Protein AF-A0A7S1BIR3-F1 (afdb_monomer_lite)

Foldseek 3Di:
DDDDDDDDDDPDPPPPPLLQQPPDQADQLVCQLPPVNLVNLVSLLVLLVVQVVCVVVVHDRSSLCNCVVVVVLVSLLNNLVSLVCCLVPVCVVCLVVCLVVVVLVSLLSSLLSNLSSLSSLLSNLVDLVSLLSCAPVLQVLLVVLLVLLLLVLPDLVPNPLLVCLQDPDDPVRVVVCVVPDGSSRSNVNSNSPSSNSSSVSSVSSVVSCVVNVVSYPPSSNCCCCPVRNVVVSCVSCVVPPSQWYDDPPDPDDIDGRPPPDPPPPD

Sequence (266 aa):
AERAGSPGTADAPPDAEVPEPPERLGFVARYVGSSEFLSQHADLEKLNICAHQCAMRNADEYVVEAILTYEKLPLLITDLLATELWRTHAFPHLLPSLASNRNVLRTYFTLYHECTLVSLLHTLFYHRRAVEALDQLSVELVDYCARRMASLAVPEDRNDAVRRQRRPLSGDARQEHLLGRTAAEELEEHRLETQYRSAVGSVAIARYLCEHFEALPLAAQARILETHDWLVMLVPLVEEPPWTRRAESSASGWQKLTVGLPSEIA

InterPro domains:
  IPR052298 Zinc finger MYND domain-containing protein 10 [PTHR13244] (30-256)

Structure (mmCIF, N/CA/C/O backbone):
data_AF-A0A7S1BIR3-F1
#
_entry.id   AF-A0A7S1BIR3-F1
#
loop_
_atom_site.group_PDB
_atom_site.id
_atom_site.type_symbol
_atom_site.label_atom_id
_atom_site.label_alt_id
_atom_site.label_comp_id
_atom_site.label_asym_id
_atom_site.label_entity_id
_atom_site.label_seq_id
_atom_site.pdbx_PDB_ins_code
_atom_site.Cartn_x
_atom_site.Cartn_y
_atom_site.Cartn_z
_atom_site.occupancy
_atom_site.B_iso_or_equiv
_atom_site.auth_seq_id
_atom_site.auth_comp_id
_atom_site.auth_asym_id
_atom_site.auth_atom_id
_atom_site.pdbx_PDB_model_num
ATOM 1 N N . ALA A 1 1 ? 31.658 40.001 42.845 1.00 37.84 1 ALA A N 1
ATOM 2 C CA . ALA A 1 1 ? 32.243 38.931 42.014 1.00 37.84 1 ALA A CA 1
ATOM 3 C C . ALA A 1 1 ? 31.930 37.638 42.752 1.00 37.84 1 ALA A C 1
ATOM 5 O O . ALA A 1 1 ? 32.270 37.577 43.918 1.00 37.84 1 ALA A O 1
ATOM 6 N N . GLU A 1 2 ? 31.140 36.687 42.275 1.00 34.09 2 GLU A N 1
ATOM 7 C CA . GLU A 1 2 ? 30.800 36.266 40.917 1.00 34.09 2 GLU A CA 1
ATOM 8 C C . GLU A 1 2 ? 29.311 35.912 40.797 1.00 34.09 2 GLU A C 1
ATOM 10 O O . GLU A 1 2 ? 28.580 35.824 41.779 1.00 34.09 2 GLU A O 1
ATOM 15 N N . ARG A 1 3 ? 28.875 35.825 39.543 1.00 31.81 3 ARG A N 1
ATOM 16 C CA . ARG A 1 3 ? 27.496 35.795 39.061 1.00 31.81 3 ARG A CA 1
ATOM 17 C C . ARG A 1 3 ? 26.805 34.465 39.368 1.00 31.81 3 ARG A C 1
ATOM 19 O O . ARG A 1 3 ? 27.317 33.410 39.017 1.00 31.81 3 ARG A O 1
ATOM 26 N N . ALA A 1 4 ? 25.589 34.547 39.906 1.00 34.31 4 ALA A N 1
ATOM 27 C CA . ALA A 1 4 ? 24.606 33.478 39.804 1.00 34.31 4 ALA A CA 1
ATOM 28 C C . ALA A 1 4 ? 24.157 33.367 38.335 1.00 34.31 4 ALA A C 1
ATOM 30 O O . ALA A 1 4 ? 23.599 34.313 37.775 1.00 34.31 4 ALA A O 1
ATOM 31 N N . GLY A 1 5 ? 24.467 32.238 37.696 1.00 32.81 5 GLY A N 1
ATOM 32 C CA . GLY A 1 5 ? 23.963 31.893 36.371 1.00 32.81 5 GLY A CA 1
ATOM 33 C C . GLY A 1 5 ? 22.471 31.591 36.457 1.00 32.81 5 GLY A C 1
ATOM 34 O O . GLY A 1 5 ? 22.058 30.690 37.181 1.00 32.81 5 GLY A O 1
ATOM 35 N N . SER A 1 6 ? 21.677 32.386 35.746 1.00 33.50 6 SER A N 1
ATOM 36 C CA . SER A 1 6 ? 20.255 32.141 35.508 1.00 33.50 6 SER A CA 1
ATOM 37 C C . SER A 1 6 ? 20.081 30.792 34.790 1.00 33.50 6 SER A C 1
ATOM 39 O O . SER A 1 6 ? 20.889 30.500 33.902 1.00 33.50 6 SER A O 1
ATOM 41 N N .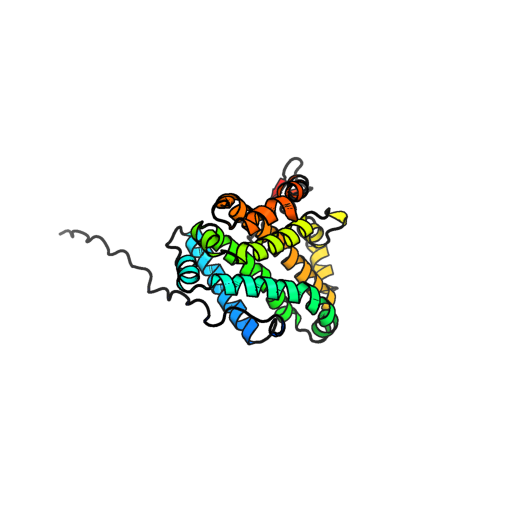 PRO A 1 7 ? 19.077 29.963 35.126 1.00 36.38 7 PRO A N 1
ATOM 42 C CA . PRO A 1 7 ? 18.769 28.792 34.322 1.00 36.38 7 PRO A CA 1
ATOM 43 C C . PRO A 1 7 ? 18.258 29.291 32.971 1.00 36.38 7 PRO A C 1
ATOM 45 O O . PRO A 1 7 ? 17.234 29.968 32.893 1.00 36.38 7 PRO A O 1
ATOM 48 N N . GLY A 1 8 ? 19.037 29.015 31.926 1.00 32.12 8 GLY A N 1
ATOM 49 C CA . GLY A 1 8 ? 18.686 29.338 30.555 1.00 32.12 8 GLY A CA 1
ATOM 50 C C . GLY A 1 8 ? 17.311 28.774 30.236 1.00 32.12 8 GLY A C 1
ATOM 51 O O . GLY A 1 8 ? 17.068 27.577 30.373 1.00 32.12 8 GLY A O 1
ATOM 52 N N . THR A 1 9 ? 16.420 29.672 29.834 1.00 32.66 9 THR A N 1
ATOM 53 C CA . THR A 1 9 ? 15.248 29.372 29.025 1.00 32.66 9 THR A CA 1
ATOM 54 C C . THR A 1 9 ? 15.679 28.412 27.925 1.00 32.66 9 THR A C 1
ATOM 56 O O . THR A 1 9 ? 16.489 28.779 27.074 1.00 32.66 9 THR A O 1
ATOM 59 N N . ALA A 1 10 ? 15.202 27.169 27.996 1.00 34.97 10 ALA A N 1
ATOM 60 C CA . ALA A 1 10 ? 15.303 26.243 26.887 1.00 34.97 10 ALA A CA 1
ATOM 61 C C . ALA A 1 10 ? 14.642 26.927 25.688 1.00 34.97 10 ALA A C 1
ATOM 63 O O . ALA A 1 10 ? 13.456 27.251 25.746 1.00 34.97 10 ALA A O 1
ATOM 64 N N . ASP A 1 11 ? 15.448 27.219 24.670 1.00 34.88 11 ASP A N 1
ATOM 65 C CA . ASP A 1 11 ? 14.993 27.669 23.362 1.00 34.88 11 ASP A CA 1
ATOM 66 C C . ASP A 1 11 ? 13.923 26.681 22.896 1.00 34.88 11 ASP A C 1
ATOM 68 O O . ASP A 1 11 ? 14.211 25.518 22.597 1.00 34.88 11 ASP A O 1
ATOM 72 N N . ALA A 1 12 ? 12.669 27.131 22.901 1.00 33.22 12 ALA A N 1
ATOM 73 C CA . ALA A 1 12 ? 11.624 26.457 22.162 1.00 33.22 12 ALA A CA 1
ATOM 74 C C . ALA A 1 12 ? 12.069 26.460 20.692 1.00 33.22 12 ALA A C 1
ATOM 76 O O . ALA A 1 12 ? 12.483 27.515 20.197 1.00 33.22 12 ALA A O 1
ATOM 77 N N . PRO A 1 13 ? 12.047 25.315 19.989 1.00 38.50 13 PRO A N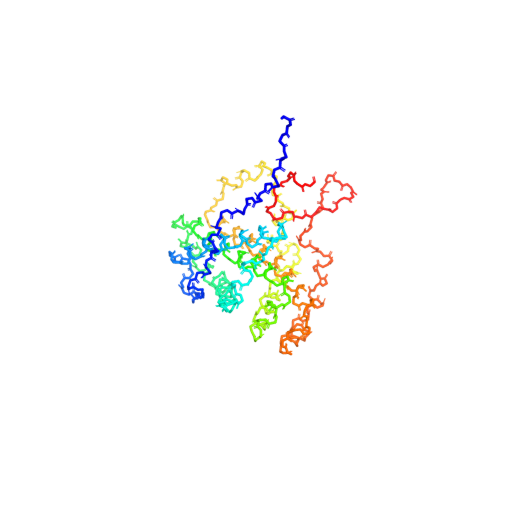 1
ATOM 78 C CA . PRO A 1 13 ? 12.313 25.330 18.562 1.00 38.50 13 PRO A CA 1
ATOM 79 C C . PRO A 1 13 ? 11.329 26.310 17.902 1.00 38.50 13 PRO A C 1
ATOM 81 O O . PRO A 1 13 ? 10.162 26.345 18.302 1.00 38.50 13 PRO A O 1
ATOM 84 N N . PRO A 1 14 ? 11.801 27.137 16.952 1.00 41.50 14 PRO A N 1
ATOM 85 C CA . PRO A 1 14 ? 10.969 28.142 16.304 1.00 41.50 14 PRO A CA 1
ATOM 86 C C . PRO A 1 14 ? 9.763 27.444 15.697 1.00 41.50 14 PRO A C 1
ATOM 88 O O . PRO A 1 14 ? 9.953 26.382 15.104 1.00 41.50 14 PRO A O 1
ATOM 91 N N . ASP A 1 15 ? 8.582 28.041 15.888 1.00 40.19 15 ASP A N 1
ATOM 92 C CA . ASP A 1 15 ? 7.286 27.669 15.319 1.00 40.19 15 ASP A CA 1
ATOM 93 C C . ASP A 1 15 ? 7.453 26.835 14.045 1.00 40.19 15 ASP A C 1
ATOM 95 O O . ASP A 1 15 ? 7.574 27.355 12.934 1.00 40.19 15 ASP A O 1
ATOM 99 N N . ALA A 1 16 ? 7.537 25.515 14.217 1.00 40.56 16 ALA A N 1
ATOM 100 C CA . ALA A 1 16 ? 7.489 24.604 13.100 1.00 40.56 16 ALA A CA 1
ATOM 101 C C . ALA A 1 16 ? 6.028 24.644 12.686 1.00 40.56 16 ALA A C 1
ATOM 103 O O . ALA A 1 16 ? 5.200 24.006 13.333 1.00 40.56 16 ALA A O 1
ATOM 104 N N . GLU A 1 17 ? 5.719 25.483 11.693 1.00 41.06 17 GLU A N 1
ATOM 105 C CA . GLU A 1 17 ? 4.452 25.476 10.969 1.00 41.06 17 GLU A CA 1
ATOM 106 C C . GLU A 1 17 ? 4.032 24.017 10.817 1.00 41.06 17 GLU A C 1
ATOM 108 O O . GLU A 1 17 ? 4.673 23.248 10.095 1.00 41.06 17 GLU A O 1
ATOM 113 N N . VAL A 1 18 ? 3.022 23.612 11.592 1.00 49.94 18 VAL A N 1
ATOM 114 C CA . VAL A 1 18 ? 2.444 22.279 11.488 1.00 49.94 18 VAL A CA 1
ATOM 115 C C . VAL A 1 18 ? 1.953 22.205 10.050 1.00 49.94 18 VAL A C 1
ATOM 117 O O . VAL A 1 18 ? 1.092 23.011 9.694 1.00 49.94 18 VAL A O 1
ATOM 120 N N . PRO A 1 19 ? 2.515 21.332 9.194 1.00 48.88 19 PRO A N 1
ATOM 121 C CA . PRO A 1 19 ? 2.075 21.267 7.816 1.00 48.88 19 PRO A CA 1
ATOM 122 C C . PRO A 1 19 ? 0.608 20.856 7.843 1.00 48.88 19 PRO A C 1
ATOM 124 O O . PRO A 1 19 ? 0.279 19.728 8.217 1.00 48.88 19 PRO A O 1
ATOM 127 N N . GLU A 1 20 ? -0.278 21.797 7.515 1.00 49.34 20 GLU A N 1
ATOM 128 C CA . GLU A 1 20 ? -1.696 21.501 7.409 1.00 49.34 20 GLU A CA 1
ATOM 129 C C . GLU A 1 20 ? -1.859 20.384 6.374 1.00 49.34 20 GLU A C 1
ATOM 131 O O . GLU A 1 20 ? -1.270 20.454 5.286 1.00 49.34 20 GLU A O 1
ATOM 136 N N . PRO A 1 21 ? -2.607 19.314 6.696 1.00 51.31 21 PRO A N 1
ATOM 137 C CA . PRO A 1 21 ? -2.828 18.256 5.732 1.00 51.31 21 PRO A CA 1
ATOM 138 C C . PRO A 1 21 ? -3.520 18.866 4.506 1.00 51.31 21 PRO A C 1
ATOM 140 O O . PRO A 1 21 ? -4.470 19.638 4.673 1.00 51.31 21 PRO A O 1
ATOM 143 N N . PRO A 1 22 ? -3.070 18.541 3.281 1.00 56.88 22 PRO A N 1
ATOM 144 C CA . PRO A 1 22 ? -3.531 19.223 2.080 1.00 56.88 22 PRO A CA 1
ATOM 145 C C . PRO A 1 22 ? -5.063 19.220 1.995 1.00 56.88 22 PRO A C 1
ATOM 147 O O . PRO A 1 22 ? -5.711 18.190 2.201 1.00 56.88 22 PRO A O 1
ATOM 150 N N . GLU A 1 23 ? -5.654 20.381 1.682 1.00 48.19 23 GLU A N 1
ATOM 151 C CA . GLU A 1 23 ? -7.114 20.587 1.696 1.00 48.19 23 GLU A CA 1
ATOM 152 C C . GLU A 1 23 ? -7.872 19.572 0.823 1.00 48.19 23 GLU A C 1
ATOM 154 O O . GLU A 1 23 ? -9.013 19.215 1.123 1.00 48.19 23 GLU A O 1
ATOM 159 N N . ARG A 1 24 ? -7.221 19.064 -0.231 1.00 52.34 24 ARG A N 1
ATOM 160 C CA . ARG A 1 24 ? -7.756 18.076 -1.173 1.00 52.34 24 ARG A CA 1
ATOM 161 C C . ARG A 1 24 ? -6.979 16.771 -1.080 1.00 52.34 24 ARG A C 1
ATOM 163 O O . ARG A 1 24 ? -6.042 16.543 -1.837 1.00 52.34 24 ARG A O 1
ATOM 170 N N . LEU A 1 25 ? -7.389 15.910 -0.163 1.00 49.81 25 LEU A N 1
ATOM 171 C CA . LEU A 1 25 ? -7.019 14.500 -0.199 1.00 49.81 25 LEU A CA 1
ATOM 172 C C . LEU A 1 25 ? -8.161 13.737 -0.885 1.00 49.81 25 LEU A C 1
ATOM 174 O O . LEU A 1 25 ? -9.327 14.070 -0.683 1.00 49.81 25 LEU A O 1
ATOM 178 N N . GLY A 1 26 ? -7.834 12.744 -1.710 1.00 49.75 26 GLY A N 1
ATOM 179 C CA . GLY A 1 26 ? -8.812 11.907 -2.409 1.00 49.75 26 GLY A CA 1
ATOM 180 C C . GLY A 1 26 ? -8.900 12.211 -3.903 1.00 49.75 26 GLY A C 1
ATOM 181 O O . GLY A 1 26 ? -9.686 13.051 -4.349 1.00 49.75 26 GLY A O 1
ATOM 182 N N . PHE A 1 27 ? -8.120 11.481 -4.696 1.00 56.09 27 PHE A N 1
ATOM 183 C CA . PHE A 1 27 ? -8.257 11.490 -6.144 1.00 56.09 27 PHE A CA 1
ATOM 184 C C . PHE A 1 27 ? -9.158 10.355 -6.632 1.00 56.09 27 PHE A C 1
ATOM 186 O O . PHE A 1 27 ? -9.040 9.198 -6.240 1.00 56.09 27 PHE A O 1
ATOM 193 N N . VAL A 1 28 ? -10.031 10.678 -7.587 1.00 61.09 28 VAL A N 1
ATOM 194 C CA . VAL A 1 28 ? -10.600 9.659 -8.474 1.00 61.09 28 VAL A CA 1
ATOM 195 C C . VAL A 1 28 ? -9.452 9.117 -9.324 1.00 61.09 28 VAL A C 1
ATOM 197 O O . VAL A 1 28 ? -8.677 9.912 -9.855 1.00 61.09 28 VAL A O 1
ATOM 200 N N . ALA A 1 29 ? -9.385 7.798 -9.537 1.00 62.91 29 ALA A N 1
ATOM 201 C CA . ALA A 1 29 ? -8.326 7.126 -10.311 1.00 62.91 29 ALA A CA 1
ATOM 202 C C . ALA A 1 29 ? -8.004 7.782 -11.677 1.00 62.91 29 ALA A C 1
ATOM 204 O O . ALA A 1 29 ? -6.904 7.641 -12.204 1.00 62.91 29 ALA A O 1
ATOM 205 N N . ARG A 1 30 ? -8.951 8.541 -12.246 1.00 66.00 30 ARG A N 1
ATOM 206 C CA . ARG A 1 30 ? -8.796 9.329 -13.477 1.00 66.00 30 ARG A CA 1
ATOM 207 C C . ARG A 1 30 ? -7.733 10.437 -13.403 1.00 66.00 30 ARG A C 1
ATOM 209 O O . ARG A 1 30 ? -7.193 10.801 -14.442 1.00 66.00 30 ARG A O 1
ATOM 216 N N . TYR A 1 31 ? -7.473 11.001 -12.229 1.00 77.06 31 TYR A N 1
ATOM 217 C CA . TYR A 1 31 ? -6.550 12.131 -12.058 1.00 77.06 31 TYR A CA 1
ATOM 218 C C . TYR A 1 31 ? -5.131 11.704 -11.661 1.00 77.06 31 TYR A C 1
ATOM 220 O O . TYR A 1 31 ? -4.236 12.545 -11.583 1.00 77.06 31 TYR A O 1
ATOM 228 N N . VAL A 1 32 ? -4.901 10.406 -11.451 1.00 83.56 32 VAL A N 1
ATOM 229 C CA . VAL A 1 32 ? -3.585 9.867 -11.096 1.00 83.56 32 VAL A CA 1
ATOM 230 C C . VAL A 1 32 ? -2.565 10.211 -12.192 1.00 83.56 32 VAL A C 1
ATOM 232 O O . VAL A 1 32 ? -2.783 9.947 -13.377 1.00 83.56 32 VAL A O 1
ATOM 235 N N . GLY A 1 33 ? -1.455 10.839 -11.792 1.00 82.06 33 GLY A N 1
ATOM 236 C CA . GLY A 1 33 ? -0.382 11.308 -12.682 1.00 82.06 33 GLY A CA 1
ATOM 237 C C . GLY A 1 33 ? -0.512 12.757 -13.194 1.00 82.06 33 GLY A C 1
ATOM 238 O O . GLY A 1 33 ? 0.404 13.252 -13.874 1.00 82.06 33 GLY A O 1
ATOM 239 N N . SER A 1 34 ? -1.596 13.471 -12.861 1.00 87.69 34 SER A N 1
ATOM 240 C CA . SER A 1 34 ? -1.763 14.897 -13.190 1.00 87.69 34 SER A CA 1
ATOM 241 C C . SER A 1 34 ? -0.765 15.800 -12.443 1.00 87.69 34 SER A C 1
ATOM 243 O O . SER A 1 34 ? 0.005 15.344 -11.596 1.00 87.69 34 SER A O 1
ATOM 245 N N . SER A 1 35 ? -0.682 17.085 -12.805 1.00 87.81 35 SER A N 1
ATOM 246 C CA . SER A 1 35 ? 0.158 18.067 -12.091 1.00 87.81 35 SER A CA 1
ATOM 247 C C . SER A 1 35 ? -0.258 18.210 -10.635 1.00 87.81 35 SER A C 1
ATOM 249 O O . SER A 1 35 ? 0.592 18.264 -9.752 1.00 87.81 35 SER A O 1
ATOM 251 N N . GLU A 1 36 ? -1.563 18.217 -10.401 1.00 87.31 36 GLU A N 1
ATOM 252 C CA . GLU A 1 36 ? -2.173 18.348 -9.084 1.00 87.31 36 GLU A CA 1
ATOM 253 C C . GLU A 1 36 ? -1.860 17.116 -8.232 1.00 87.31 36 GLU A C 1
ATOM 255 O O . GLU A 1 36 ? -1.442 17.263 -7.087 1.00 87.31 36 GLU A O 1
ATOM 260 N N . PHE A 1 37 ? -1.961 15.916 -8.818 1.00 89.69 37 PHE A N 1
ATOM 261 C CA . PHE A 1 37 ? -1.588 14.666 -8.157 1.00 89.69 37 PHE A CA 1
ATOM 262 C C . PHE A 1 37 ? -0.125 14.668 -7.695 1.00 89.69 37 PHE A C 1
ATOM 264 O O . PHE A 1 37 ? 0.180 14.282 -6.572 1.00 89.69 37 PHE A O 1
ATOM 271 N N . LEU A 1 38 ? 0.802 15.146 -8.530 1.00 90.75 38 LEU A N 1
ATOM 272 C CA . LEU A 1 38 ? 2.215 15.204 -8.140 1.00 90.75 38 LEU A CA 1
ATOM 273 C C . LEU A 1 38 ? 2.512 16.272 -7.091 1.00 90.75 38 LEU A C 1
ATOM 275 O O . LEU A 1 38 ? 3.403 16.068 -6.271 1.00 90.75 38 LEU A O 1
ATOM 279 N N . SER A 1 39 ? 1.781 17.388 -7.106 1.00 90.81 39 SER A N 1
ATOM 280 C CA . SER A 1 39 ? 1.875 18.379 -6.032 1.00 90.81 39 SER A CA 1
ATOM 281 C C . SER A 1 39 ? 1.453 17.754 -4.705 1.00 90.81 39 SER A C 1
ATOM 283 O O . SER A 1 39 ? 2.200 17.815 -3.735 1.00 90.81 39 SER A O 1
ATOM 285 N N . GLN A 1 40 ? 0.311 17.065 -4.691 1.00 89.12 40 GLN A N 1
ATOM 286 C CA . GLN A 1 40 ? -0.177 16.376 -3.501 1.00 89.12 40 GLN A CA 1
ATOM 287 C C . GLN A 1 40 ? 0.780 15.258 -3.057 1.00 89.12 40 GLN A C 1
ATOM 289 O O . GLN A 1 40 ? 1.034 15.122 -1.865 1.00 89.12 40 GLN A O 1
ATOM 294 N N . HIS A 1 41 ? 1.364 14.494 -3.988 1.00 92.50 41 HIS A N 1
ATOM 295 C CA . HIS A 1 41 ? 2.405 13.516 -3.665 1.00 92.50 41 HIS A CA 1
ATOM 296 C C . HIS A 1 41 ? 3.594 14.167 -2.948 1.00 92.50 41 HIS A C 1
ATOM 298 O O . HIS A 1 41 ? 4.053 13.640 -1.939 1.00 92.50 41 HIS A O 1
ATOM 304 N N . ALA A 1 42 ? 4.070 15.318 -3.433 1.00 92.75 42 ALA A N 1
ATOM 305 C CA . ALA A 1 42 ? 5.172 16.034 -2.800 1.00 92.75 42 ALA A CA 1
ATOM 306 C C . ALA A 1 42 ? 4.814 16.513 -1.384 1.00 92.75 42 ALA A C 1
ATOM 308 O O . ALA A 1 42 ? 5.656 16.455 -0.488 1.00 92.75 42 ALA A O 1
ATOM 309 N N . ASP A 1 43 ? 3.579 16.961 -1.163 1.00 91.81 43 ASP A N 1
ATOM 310 C CA . ASP A 1 43 ? 3.122 17.393 0.160 1.00 91.81 43 ASP A CA 1
ATOM 311 C C . ASP A 1 43 ? 2.925 16.207 1.116 1.00 91.81 43 ASP A C 1
ATOM 313 O O . ASP A 1 43 ? 3.334 16.277 2.276 1.00 91.81 43 ASP A O 1
ATOM 317 N N . LEU A 1 44 ? 2.412 15.077 0.621 1.00 92.50 44 LEU A N 1
ATOM 318 C CA . LEU A 1 44 ? 2.320 13.829 1.383 1.00 92.50 44 LEU A CA 1
ATOM 319 C C . LEU A 1 44 ? 3.691 13.252 1.738 1.00 92.50 44 LEU A C 1
ATOM 321 O O . LEU A 1 44 ? 3.858 12.729 2.836 1.00 92.50 44 LEU A O 1
ATOM 325 N N . GLU A 1 45 ? 4.685 13.370 0.858 1.00 93.19 45 GLU A N 1
ATOM 326 C CA . GLU A 1 45 ? 6.050 12.924 1.150 1.00 93.19 45 GLU A CA 1
ATOM 327 C C . GLU A 1 45 ? 6.671 13.754 2.281 1.00 93.19 45 GLU A C 1
ATOM 329 O O . GLU A 1 45 ? 7.251 13.193 3.212 1.00 93.19 45 GLU A O 1
ATOM 334 N N . LYS A 1 46 ? 6.491 15.084 2.264 1.00 93.00 46 LYS A N 1
ATOM 335 C CA . LYS A 1 46 ? 6.916 15.953 3.377 1.00 93.00 46 LYS A CA 1
ATOM 336 C C . LYS A 1 46 ? 6.223 15.551 4.677 1.00 93.00 46 LYS A C 1
ATOM 338 O O . LYS A 1 46 ? 6.892 15.407 5.697 1.00 93.00 46 LYS A O 1
ATOM 343 N N . LEU A 1 47 ? 4.908 15.325 4.628 1.00 93.12 47 LEU A N 1
ATOM 344 C CA . LEU A 1 47 ? 4.124 14.911 5.790 1.00 93.12 47 LEU A CA 1
ATOM 345 C C . LEU A 1 47 ? 4.607 13.565 6.350 1.00 93.12 47 LEU A C 1
ATOM 347 O O . LEU A 1 47 ? 4.761 13.424 7.562 1.00 93.12 47 LEU A O 1
ATOM 351 N N . ASN A 1 48 ? 4.914 12.605 5.474 1.00 93.25 48 ASN A N 1
ATOM 352 C CA . ASN A 1 48 ? 5.471 11.306 5.844 1.00 93.25 48 ASN A CA 1
ATOM 353 C C . ASN A 1 48 ? 6.842 11.451 6.524 1.00 93.25 48 ASN A C 1
ATOM 355 O O . ASN A 1 48 ? 7.069 10.877 7.588 1.00 93.25 48 ASN A O 1
ATOM 359 N N . ILE A 1 49 ? 7.740 12.272 5.969 1.00 91.69 49 ILE A N 1
ATOM 360 C CA . ILE A 1 49 ? 9.047 12.559 6.581 1.00 91.69 49 ILE A CA 1
ATOM 361 C C . ILE A 1 49 ? 8.871 13.178 7.973 1.00 91.69 49 ILE A C 1
ATOM 363 O O . ILE A 1 49 ? 9.526 12.738 8.919 1.00 91.69 49 ILE A O 1
ATOM 367 N N . CYS A 1 50 ? 7.978 14.160 8.121 1.00 91.06 50 CYS A N 1
ATOM 368 C CA . CYS A 1 50 ? 7.674 14.769 9.416 1.00 91.06 50 CYS A CA 1
ATOM 369 C C . CYS A 1 50 ? 7.144 13.736 10.421 1.00 91.06 50 CYS A C 1
ATOM 371 O O . CYS A 1 50 ? 7.620 13.706 11.555 1.00 91.06 50 CYS A O 1
ATOM 373 N N . ALA A 1 51 ? 6.233 12.850 10.005 1.00 90.25 51 ALA A N 1
ATOM 374 C CA . ALA A 1 51 ? 5.684 11.800 10.864 1.00 90.25 51 ALA A CA 1
ATOM 375 C C . ALA A 1 51 ? 6.782 10.867 11.403 1.00 90.25 51 ALA A C 1
ATOM 377 O O . ALA A 1 51 ? 6.851 10.618 12.607 1.00 90.25 51 ALA A O 1
ATOM 378 N N . HIS A 1 52 ? 7.694 10.412 10.535 1.00 89.75 52 HIS A N 1
ATOM 379 C CA . HIS A 1 52 ? 8.833 9.584 10.952 1.00 89.75 52 HIS A CA 1
ATOM 380 C C . HIS A 1 52 ? 9.784 10.331 11.882 1.00 89.75 52 HIS A C 1
ATOM 382 O O . HIS A 1 52 ? 10.257 9.762 12.862 1.00 89.75 52 HIS A O 1
ATOM 388 N N . GLN A 1 53 ? 10.054 11.611 11.620 1.00 89.44 53 GLN A N 1
ATOM 389 C CA . GLN A 1 53 ? 10.914 12.418 12.488 1.00 89.44 53 GLN A CA 1
ATOM 390 C C . GLN A 1 53 ? 10.309 12.626 13.881 1.00 89.44 53 GLN A C 1
ATOM 392 O O . GLN A 1 53 ? 11.050 12.539 14.863 1.00 89.44 53 GLN A O 1
ATOM 397 N N . CYS A 1 54 ? 8.997 12.866 13.982 1.00 87.62 54 CYS A N 1
ATOM 398 C CA . CYS A 1 54 ? 8.286 12.933 15.262 1.00 87.62 54 CYS A CA 1
ATOM 399 C C . CYS A 1 54 ? 8.430 11.615 16.035 1.00 87.62 54 CYS A C 1
ATOM 401 O O . CYS A 1 54 ? 8.873 11.633 17.185 1.00 87.62 54 CYS A O 1
ATOM 403 N N . ALA A 1 55 ? 8.174 10.483 15.370 1.00 85.94 55 ALA A N 1
ATOM 404 C CA . ALA A 1 55 ? 8.296 9.155 15.969 1.00 85.94 55 ALA A CA 1
ATOM 405 C C . ALA A 1 55 ? 9.734 8.849 16.431 1.00 85.94 55 ALA A C 1
ATOM 407 O O . ALA A 1 55 ? 9.951 8.401 17.553 1.00 85.94 55 ALA A O 1
ATOM 408 N N . MET A 1 56 ? 10.748 9.150 15.610 1.00 85.62 56 MET A N 1
ATOM 409 C CA . MET A 1 56 ? 12.159 8.922 15.960 1.00 85.62 56 MET A CA 1
ATOM 410 C C . MET A 1 56 ? 12.632 9.766 17.147 1.00 85.62 56 MET A C 1
ATOM 412 O O . MET A 1 56 ? 13.520 9.345 17.887 1.00 85.62 56 MET A O 1
ATOM 416 N N . ARG A 1 57 ? 12.080 10.972 17.311 1.00 86.06 57 ARG A N 1
ATOM 417 C CA . ARG A 1 57 ? 12.447 11.894 18.394 1.00 86.06 57 ARG A CA 1
ATOM 418 C C . ARG A 1 57 ? 11.632 11.674 19.669 1.00 86.06 57 ARG A C 1
ATOM 420 O O . ARG A 1 57 ? 11.914 12.359 20.647 1.00 86.06 57 ARG A O 1
ATOM 427 N N . ASN A 1 58 ? 10.663 10.748 19.670 1.00 78.12 58 ASN A N 1
ATOM 428 C CA . ASN A 1 58 ? 9.642 10.625 20.720 1.00 78.12 58 ASN A CA 1
ATOM 429 C C . ASN A 1 58 ? 9.033 11.996 21.083 1.00 78.12 58 ASN A C 1
ATOM 431 O O . ASN A 1 58 ? 8.847 12.312 22.257 1.00 78.12 58 ASN A O 1
ATOM 435 N N . ALA A 1 59 ? 8.826 12.841 20.070 1.00 79.62 59 ALA A N 1
ATOM 436 C CA . ALA A 1 59 ? 8.188 14.144 20.217 1.00 79.62 59 ALA A CA 1
ATOM 437 C C . ALA A 1 59 ? 6.666 13.994 20.093 1.00 79.62 59 ALA A C 1
ATOM 439 O O . ALA A 1 59 ? 6.182 12.921 19.734 1.00 79.62 59 ALA A O 1
ATOM 440 N N . ASP A 1 60 ? 5.916 15.069 20.341 1.00 79.38 60 ASP A N 1
ATOM 441 C CA . ASP A 1 60 ? 4.469 15.037 20.135 1.00 79.38 60 ASP A CA 1
ATOM 442 C C . ASP A 1 60 ? 4.130 14.694 18.673 1.00 79.38 60 ASP A C 1
ATOM 444 O O . ASP A 1 60 ? 4.748 15.164 17.707 1.00 79.38 60 ASP A O 1
ATOM 448 N N . GLU A 1 61 ? 3.109 13.862 18.508 1.00 85.06 61 GLU A N 1
ATOM 449 C CA . GLU A 1 61 ? 2.707 13.277 17.231 1.00 85.06 61 GLU A CA 1
ATOM 450 C C . GLU A 1 61 ? 1.757 14.205 16.467 1.00 85.06 61 GLU A C 1
ATOM 452 O O . GLU A 1 61 ? 0.641 13.837 16.100 1.00 85.06 61 GLU A O 1
ATOM 457 N N . TYR A 1 62 ? 2.211 15.431 16.193 1.00 87.50 62 TYR A N 1
ATOM 458 C CA . TYR A 1 62 ? 1.395 16.473 15.557 1.00 87.50 62 TYR A CA 1
ATOM 459 C C . TYR A 1 62 ? 0.763 16.021 14.233 1.00 87.50 62 TYR A C 1
ATOM 461 O O . TYR A 1 62 ? -0.363 16.402 13.927 1.00 87.50 62 TYR A O 1
ATOM 469 N N . VAL A 1 63 ? 1.462 15.185 13.456 1.00 88.56 63 VAL A N 1
ATOM 470 C CA . VAL A 1 63 ? 0.945 14.661 12.181 1.00 88.56 63 VAL A CA 1
ATOM 471 C C . VAL A 1 63 ? -0.232 13.709 12.397 1.00 88.56 63 VAL A C 1
ATOM 473 O O . VAL A 1 63 ? -1.223 13.787 11.674 1.00 88.56 63 VAL A O 1
ATOM 476 N N . VAL A 1 64 ? -0.138 12.826 13.395 1.00 87.62 64 VAL A N 1
ATOM 477 C CA . VAL A 1 64 ? -1.205 11.874 13.729 1.00 87.62 64 VAL A CA 1
ATOM 478 C C . VAL A 1 64 ? -2.427 12.643 14.216 1.00 87.62 64 VAL A C 1
ATOM 480 O O . VAL A 1 64 ? -3.520 12.474 13.677 1.00 87.62 64 VAL A O 1
ATOM 483 N N . GLU A 1 65 ? -2.225 13.554 15.166 1.00 89.75 65 GLU A N 1
ATOM 484 C CA . GLU A 1 65 ? -3.294 14.379 15.727 1.00 89.75 65 GLU A CA 1
ATOM 485 C C . GLU A 1 65 ? -3.959 15.257 14.660 1.00 89.75 65 GLU A C 1
ATOM 487 O O . GLU A 1 65 ? -5.185 15.337 14.623 1.00 89.75 65 GLU A O 1
ATOM 492 N N . ALA A 1 66 ? -3.198 15.848 13.733 1.00 90.88 66 ALA A N 1
ATOM 493 C CA . ALA A 1 66 ? -3.763 16.623 12.630 1.00 90.88 66 ALA A CA 1
ATOM 494 C C . ALA A 1 66 ? -4.621 15.752 11.698 1.00 90.88 66 ALA A C 1
ATOM 496 O O . ALA A 1 66 ? -5.739 16.132 11.350 1.00 90.88 66 ALA A O 1
ATOM 497 N N . ILE A 1 67 ? -4.142 14.567 11.309 1.00 92.25 67 ILE A N 1
ATOM 498 C CA . ILE A 1 67 ? -4.889 13.672 10.410 1.00 92.25 67 ILE A CA 1
ATOM 499 C C . ILE A 1 67 ? -6.203 13.211 11.047 1.00 92.25 67 ILE A C 1
ATOM 501 O O . ILE A 1 67 ? -7.218 13.144 10.347 1.00 92.25 67 ILE A O 1
ATOM 505 N N . LEU A 1 68 ? -6.197 12.923 12.351 1.00 91.56 68 LEU A N 1
ATOM 506 C CA . LEU A 1 68 ? -7.397 12.532 13.090 1.00 91.56 68 LEU A CA 1
ATOM 507 C C . LEU A 1 68 ? -8.343 13.720 13.309 1.00 91.56 68 LEU A C 1
ATOM 509 O O . LEU A 1 68 ? -9.529 13.603 13.018 1.00 91.56 68 LEU A O 1
ATOM 513 N N . THR A 1 69 ? -7.823 14.871 13.742 1.00 92.06 69 THR A N 1
ATOM 514 C CA . THR A 1 69 ? -8.613 16.089 14.010 1.00 92.06 69 THR A CA 1
ATOM 515 C C . THR A 1 69 ? -9.332 16.591 12.761 1.00 92.06 69 THR A C 1
ATOM 517 O O . THR A 1 69 ? -10.479 17.021 12.837 1.00 92.06 69 THR A O 1
ATOM 520 N N . TYR A 1 70 ? -8.672 16.526 11.603 1.00 92.06 70 TYR A N 1
ATOM 521 C CA . TYR A 1 70 ? -9.233 16.978 10.330 1.00 92.06 70 TYR A CA 1
ATOM 522 C C . TYR A 1 70 ? -9.906 15.859 9.519 1.00 92.06 70 TYR A C 1
ATOM 524 O O . TYR A 1 70 ? -10.193 16.069 8.337 1.00 92.06 70 TYR A O 1
ATOM 532 N N . GLU A 1 71 ? -10.121 14.680 10.117 1.00 91.00 71 GLU A N 1
ATOM 533 C CA . GLU A 1 71 ? -10.800 13.523 9.511 1.00 91.00 71 GLU A CA 1
ATOM 534 C C . GLU A 1 71 ? -10.252 13.159 8.116 1.00 91.00 71 GLU A C 1
ATOM 536 O O . GLU A 1 71 ? -10.986 12.878 7.167 1.00 91.00 71 GLU A O 1
ATOM 541 N N . LYS A 1 72 ? -8.924 13.185 7.961 1.00 92.06 72 LYS A N 1
ATOM 542 C CA . LYS A 1 72 ? -8.258 12.976 6.662 1.00 92.06 72 LYS A CA 1
ATOM 543 C C . LYS A 1 72 ? -7.971 11.511 6.344 1.00 92.06 72 LYS A C 1
ATOM 545 O O . LYS A 1 72 ? -7.621 11.193 5.207 1.00 92.06 72 LYS A O 1
ATOM 550 N N . LEU A 1 73 ? -8.156 10.612 7.310 1.00 92.75 73 LEU A N 1
ATOM 551 C CA . LEU A 1 73 ? -7.903 9.181 7.146 1.00 92.75 73 LEU A CA 1
ATOM 552 C C . LEU A 1 73 ? -8.709 8.546 5.989 1.00 92.75 73 LEU A C 1
ATOM 554 O O . LEU A 1 73 ? -8.086 7.874 5.165 1.00 92.75 73 LEU A O 1
ATOM 558 N N . PRO A 1 74 ? -10.025 8.807 5.817 1.00 92.38 74 PRO A N 1
ATOM 559 C CA . PRO A 1 74 ? -10.786 8.302 4.671 1.00 92.38 74 PRO A CA 1
ATOM 560 C C . PRO A 1 74 ? -10.201 8.661 3.312 1.00 92.38 74 PRO A C 1
ATOM 562 O O . PRO A 1 74 ? -10.226 7.869 2.365 1.00 92.38 74 PRO A O 1
ATOM 565 N N . LEU A 1 75 ? -9.650 9.865 3.225 1.00 91.50 75 LEU A N 1
ATOM 566 C CA . LEU A 1 75 ? -9.099 10.385 1.992 1.00 91.50 75 LEU A CA 1
ATOM 567 C C . LEU A 1 75 ? -7.772 9.695 1.657 1.00 91.50 75 LEU A C 1
ATOM 569 O O . LEU A 1 75 ? -7.565 9.350 0.500 1.00 91.50 75 LEU A O 1
ATOM 573 N N . LEU A 1 76 ? -6.931 9.405 2.659 1.00 93.88 76 LEU A N 1
ATOM 574 C CA . LEU A 1 76 ? -5.699 8.621 2.489 1.00 93.88 76 LEU A CA 1
ATOM 575 C C . LEU A 1 76 ? -5.983 7.186 2.024 1.00 93.88 76 LEU A C 1
ATOM 577 O O . LEU A 1 76 ? -5.298 6.685 1.134 1.00 93.88 76 LEU A O 1
ATOM 581 N N . ILE A 1 77 ? -7.001 6.531 2.596 1.00 94.31 77 ILE A N 1
ATOM 582 C CA . ILE A 1 77 ? -7.398 5.172 2.193 1.00 94.31 77 ILE A CA 1
ATOM 583 C C . ILE A 1 77 ? -7.943 5.170 0.762 1.00 94.31 77 ILE A C 1
ATOM 585 O O . ILE A 1 77 ? -7.532 4.349 -0.055 1.00 94.31 77 ILE A O 1
ATOM 589 N N . THR A 1 78 ? -8.807 6.127 0.423 1.00 92.25 78 THR A N 1
ATOM 590 C CA . THR A 1 78 ? -9.344 6.249 -0.941 1.00 92.25 78 THR A CA 1
ATOM 591 C C . THR A 1 78 ? -8.226 6.483 -1.960 1.00 92.25 78 THR A C 1
ATOM 593 O O . THR A 1 78 ? -8.227 5.864 -3.024 1.00 92.25 78 THR A O 1
ATOM 596 N N . ASP A 1 79 ? -7.249 7.332 -1.633 1.00 92.69 79 ASP A N 1
ATOM 597 C CA . ASP A 1 79 ? -6.101 7.629 -2.499 1.00 92.69 79 ASP A CA 1
ATOM 598 C C . ASP A 1 79 ? -5.191 6.403 -2.687 1.00 92.69 79 ASP A C 1
ATOM 600 O O . ASP A 1 79 ? -4.728 6.109 -3.794 1.00 92.69 79 ASP A O 1
ATOM 604 N N . LEU A 1 80 ? -5.013 5.612 -1.623 1.00 95.31 80 LEU A N 1
ATOM 605 C CA . LEU A 1 80 ? -4.273 4.350 -1.664 1.00 95.31 80 LEU A CA 1
ATOM 606 C C . LEU A 1 80 ? -4.930 3.363 -2.632 1.00 95.31 80 LEU A C 1
ATOM 608 O O . LEU A 1 80 ? -4.261 2.798 -3.501 1.00 95.31 80 LEU A O 1
ATOM 612 N N . LEU A 1 81 ? -6.245 3.184 -2.512 1.00 93.94 81 LEU A N 1
ATOM 613 C CA . LEU A 1 81 ? -7.016 2.285 -3.370 1.00 93.94 81 LEU A CA 1
ATOM 614 C C . LEU A 1 81 ? -7.061 2.785 -4.819 1.00 93.94 81 LEU A C 1
ATOM 616 O O . LEU A 1 81 ? -6.928 1.988 -5.749 1.00 93.94 81 LEU A O 1
ATOM 620 N N . ALA A 1 82 ? -7.192 4.097 -5.033 1.00 92.62 82 ALA A N 1
ATOM 621 C CA . ALA A 1 82 ? -7.153 4.699 -6.364 1.00 92.62 82 ALA A CA 1
ATOM 622 C C . ALA A 1 82 ? -5.790 4.488 -7.041 1.00 92.62 82 ALA A C 1
ATOM 624 O O . ALA A 1 82 ? -5.738 4.142 -8.226 1.00 92.62 82 ALA A O 1
ATOM 625 N N . THR A 1 83 ? -4.699 4.635 -6.285 1.00 93.56 83 THR A N 1
ATOM 626 C CA . THR A 1 83 ? -3.332 4.400 -6.767 1.00 93.56 83 THR A CA 1
ATOM 627 C C . THR A 1 83 ? -3.102 2.920 -7.080 1.00 93.56 83 THR A C 1
ATOM 629 O O . THR A 1 83 ? -2.578 2.599 -8.150 1.00 93.56 83 THR A O 1
ATOM 632 N N . GLU A 1 84 ? -3.572 2.002 -6.226 1.00 93.69 84 GLU A N 1
ATOM 633 C CA . GLU A 1 84 ? -3.547 0.562 -6.515 1.00 93.69 84 GLU A CA 1
ATOM 634 C C . GLU A 1 84 ? -4.308 0.234 -7.809 1.00 93.69 84 GLU A C 1
ATOM 636 O O . GLU A 1 84 ? -3.800 -0.512 -8.658 1.00 93.69 84 GLU A O 1
ATOM 641 N N . LEU A 1 85 ? -5.522 0.770 -7.963 1.00 92.38 85 LEU A N 1
ATOM 642 C CA . LEU A 1 85 ? -6.381 0.510 -9.115 1.00 92.38 85 LEU A CA 1
ATOM 643 C C . LEU A 1 85 ? -5.729 1.024 -10.402 1.00 92.38 85 LEU A C 1
ATOM 645 O O . LEU A 1 85 ? -5.684 0.311 -11.408 1.00 92.38 85 LEU A O 1
ATOM 649 N N . TRP A 1 86 ? -5.172 2.235 -10.363 1.00 93.69 86 TRP A N 1
ATOM 650 C CA . TRP A 1 86 ? -4.446 2.813 -11.489 1.00 93.69 86 TRP A CA 1
ATOM 651 C C . TRP A 1 86 ? -3.212 1.979 -11.852 1.00 93.69 86 TRP A C 1
ATOM 653 O O . TRP A 1 86 ? -3.039 1.621 -13.019 1.00 93.69 86 TRP A O 1
ATOM 663 N N . ARG A 1 87 ? -2.392 1.587 -10.867 1.00 93.19 87 ARG A N 1
ATOM 664 C CA . ARG A 1 87 ? -1.205 0.742 -11.086 1.00 93.19 87 ARG A CA 1
ATOM 665 C C . ARG A 1 87 ? -1.577 -0.621 -11.675 1.00 93.19 87 ARG A C 1
ATOM 667 O O . ARG A 1 87 ? -0.837 -1.156 -12.494 1.00 93.19 87 ARG A O 1
ATOM 674 N N . THR A 1 88 ? -2.703 -1.193 -11.260 1.00 92.19 88 THR A N 1
ATOM 675 C CA . THR A 1 88 ? -3.111 -2.543 -11.675 1.00 92.19 88 THR A CA 1
ATOM 676 C C . THR A 1 88 ? -3.769 -2.550 -13.054 1.00 92.19 88 THR A C 1
ATOM 678 O O . THR A 1 88 ? -3.508 -3.454 -13.844 1.00 92.19 88 THR A O 1
ATOM 681 N N . HIS A 1 89 ? -4.591 -1.545 -13.368 1.00 91.00 89 HIS A N 1
ATOM 682 C CA . HIS A 1 89 ? -5.416 -1.555 -14.580 1.00 91.00 89 HIS A CA 1
ATOM 683 C C . HIS A 1 89 ? -5.026 -0.505 -15.616 1.00 91.00 89 HIS A C 1
ATOM 685 O O . HIS A 1 89 ? -5.106 -0.785 -16.805 1.00 91.00 89 HIS A O 1
ATOM 691 N N . ALA A 1 90 ? -4.603 0.695 -15.215 1.00 91.50 90 ALA A N 1
ATOM 692 C CA . ALA A 1 90 ? -4.264 1.751 -16.169 1.00 91.50 90 ALA A CA 1
ATOM 693 C C . ALA A 1 90 ? -2.806 1.648 -16.635 1.00 91.50 90 ALA A C 1
ATOM 695 O O . ALA A 1 90 ? -2.536 1.710 -17.835 1.00 91.50 90 ALA A O 1
ATOM 696 N N . PHE A 1 91 ? -1.866 1.446 -15.707 1.00 92.75 91 PHE A N 1
ATOM 697 C CA . PHE A 1 91 ? -0.432 1.424 -16.008 1.00 92.75 91 PHE A CA 1
ATOM 698 C C . PHE A 1 91 ? -0.042 0.446 -17.136 1.00 92.75 91 PHE A C 1
ATOM 700 O O . PHE A 1 91 ? 0.651 0.894 -18.050 1.00 92.75 91 PHE A O 1
ATOM 707 N N . PRO A 1 92 ? -0.508 -0.824 -17.177 1.00 93.06 92 PRO A N 1
ATOM 708 C CA . PRO A 1 92 ? -0.111 -1.756 -18.239 1.00 93.06 92 PRO A CA 1
ATOM 709 C C . PRO A 1 92 ? -0.500 -1.279 -19.645 1.00 93.06 92 PRO A C 1
ATOM 711 O O . PRO A 1 92 ? 0.233 -1.499 -20.606 1.00 93.06 92 PRO A O 1
ATOM 714 N N . HIS A 1 93 ? -1.636 -0.587 -19.770 1.00 91.69 93 HIS A N 1
ATOM 715 C CA . HIS A 1 93 ? -2.101 -0.030 -21.042 1.00 91.69 93 HIS A CA 1
ATOM 716 C C . HIS A 1 93 ? -1.389 1.275 -21.411 1.00 91.69 93 HIS A C 1
ATOM 718 O O . HIS A 1 93 ? -1.238 1.580 -22.593 1.00 91.69 93 HIS A O 1
ATOM 724 N N . LEU A 1 94 ? -0.938 2.041 -20.415 1.00 91.06 94 LEU A N 1
ATOM 725 C CA . LEU A 1 94 ? -0.216 3.298 -20.612 1.00 91.06 94 LEU A CA 1
ATOM 726 C C . LEU A 1 94 ? 1.289 3.093 -20.834 1.00 91.06 94 LEU A C 1
ATOM 728 O O . LEU A 1 94 ? 1.929 3.967 -21.419 1.00 91.06 94 LEU A O 1
ATOM 732 N N . LEU A 1 95 ? 1.852 1.955 -20.416 1.00 91.88 95 LEU A N 1
ATOM 733 C CA . LEU A 1 95 ? 3.285 1.656 -20.479 1.00 91.88 95 LEU A CA 1
ATOM 734 C C . LEU A 1 95 ? 3.916 1.937 -21.859 1.00 91.88 95 LEU A C 1
ATOM 736 O O . LEU A 1 95 ? 4.922 2.651 -21.890 1.00 91.88 95 LEU A O 1
ATOM 740 N N . PRO A 1 96 ? 3.345 1.499 -23.004 1.00 91.00 96 PRO A N 1
ATOM 741 C CA . PRO A 1 96 ? 3.941 1.778 -24.315 1.00 91.00 96 PRO A CA 1
ATOM 742 C C . PRO A 1 96 ? 4.038 3.281 -24.618 1.00 91.00 96 PRO A C 1
ATOM 744 O O . PRO A 1 96 ? 5.043 3.768 -25.145 1.00 91.00 96 PRO A O 1
ATOM 747 N N . SER A 1 97 ? 3.006 4.043 -24.247 1.00 90.50 97 SER A N 1
ATOM 748 C CA . SER A 1 97 ? 2.958 5.494 -24.448 1.00 90.50 97 SER A CA 1
ATOM 749 C C . SER A 1 97 ? 3.893 6.236 -23.490 1.00 90.50 97 SER A C 1
ATOM 751 O O . SER A 1 97 ? 4.564 7.184 -23.897 1.00 90.50 97 SER A O 1
ATOM 753 N N . LEU A 1 98 ? 3.981 5.804 -22.229 1.00 89.69 98 LEU A N 1
ATOM 754 C CA . LEU A 1 98 ? 4.856 6.405 -21.217 1.00 89.69 98 LEU A CA 1
ATOM 755 C C . LEU A 1 98 ? 6.338 6.176 -21.536 1.00 89.69 98 LEU A C 1
ATOM 757 O O . LEU A 1 98 ? 7.133 7.112 -21.422 1.00 89.69 98 LEU A O 1
ATOM 761 N N . ALA A 1 99 ? 6.686 4.976 -22.011 1.00 88.75 99 ALA A N 1
ATOM 762 C CA . ALA A 1 99 ? 8.034 4.640 -22.460 1.00 88.75 99 ALA A CA 1
ATOM 763 C C . ALA A 1 99 ? 8.467 5.489 -23.669 1.00 88.75 99 ALA A C 1
ATOM 765 O O . ALA A 1 99 ? 9.597 5.972 -23.717 1.00 88.75 99 ALA A O 1
ATOM 766 N N . SER A 1 100 ? 7.550 5.738 -24.609 1.00 88.19 100 SER A N 1
ATOM 767 C CA . SER A 1 100 ? 7.820 6.556 -25.803 1.00 88.19 100 SER A CA 1
ATOM 768 C C . SER A 1 100 ? 8.015 8.041 -25.471 1.00 88.19 100 SER A C 1
ATOM 770 O O . SER A 1 100 ? 8.865 8.711 -26.053 1.00 88.19 100 SER A O 1
ATOM 772 N N . ASN A 1 101 ? 7.257 8.558 -24.499 1.00 82.06 101 ASN A N 1
ATOM 773 C CA . ASN A 1 101 ? 7.246 9.979 -24.141 1.00 82.06 101 ASN A CA 1
ATOM 774 C C . ASN A 1 101 ? 8.356 10.388 -23.155 1.00 82.06 101 ASN A C 1
ATOM 776 O O . ASN A 1 101 ? 8.364 11.526 -22.695 1.00 82.06 101 ASN A O 1
ATOM 780 N N . ARG A 1 102 ? 9.278 9.477 -22.798 1.00 74.06 102 ARG A N 1
ATOM 781 C CA . ARG A 1 102 ? 10.381 9.698 -21.834 1.00 74.06 102 ARG A CA 1
ATOM 782 C C . ARG A 1 102 ? 9.931 10.246 -20.465 1.00 74.06 102 ARG A C 1
ATOM 784 O O . ARG A 1 102 ? 10.743 10.779 -19.715 1.00 74.06 102 ARG A O 1
ATOM 791 N N . ASN A 1 103 ? 8.665 10.051 -20.090 1.00 82.94 103 ASN A N 1
ATOM 792 C CA . ASN A 1 103 ? 8.081 10.506 -18.820 1.00 82.94 103 ASN A CA 1
ATOM 793 C C . ASN A 1 103 ? 8.372 9.538 -17.657 1.00 82.94 103 ASN A C 1
ATOM 795 O O . ASN A 1 103 ? 7.526 9.313 -16.787 1.00 82.94 103 ASN A O 1
ATOM 799 N N . VAL A 1 104 ? 9.569 8.948 -17.643 1.00 87.88 104 VAL A N 1
ATOM 800 C CA . VAL A 1 104 ? 9.934 7.858 -16.730 1.00 87.88 104 VAL A CA 1
ATOM 801 C C . VAL A 1 104 ? 9.889 8.319 -15.276 1.00 87.88 104 VAL A C 1
ATOM 803 O O . VAL A 1 104 ? 9.167 7.735 -14.474 1.00 87.88 104 VAL A O 1
ATOM 806 N N . LEU A 1 105 ? 10.551 9.436 -14.956 1.00 89.31 105 LEU A N 1
ATOM 807 C CA . LEU A 1 105 ? 10.586 9.988 -13.595 1.00 89.31 105 LEU A CA 1
ATOM 808 C C . LEU A 1 105 ? 9.195 10.350 -13.067 1.00 89.31 105 LEU A C 1
ATOM 810 O O . LEU A 1 105 ? 8.854 10.061 -11.925 1.00 89.31 105 LEU A O 1
ATOM 814 N N . ARG A 1 106 ? 8.359 10.956 -13.914 1.00 90.88 106 ARG A N 1
ATOM 815 C CA . ARG A 1 106 ? 6.991 11.333 -13.538 1.00 90.88 106 ARG A CA 1
ATOM 816 C C . ARG A 1 106 ? 6.147 10.103 -13.194 1.00 90.88 106 ARG A C 1
ATOM 818 O O . ARG A 1 106 ? 5.386 10.103 -12.228 1.00 90.88 106 ARG A O 1
ATOM 825 N N . THR A 1 107 ? 6.310 9.049 -13.987 1.00 92.19 107 THR A N 1
ATOM 826 C CA . THR A 1 107 ? 5.636 7.767 -13.773 1.00 92.19 107 THR A CA 1
ATOM 827 C C . THR A 1 107 ? 6.168 7.075 -12.521 1.00 92.19 107 THR A C 1
ATOM 829 O O . THR A 1 107 ? 5.373 6.546 -11.752 1.00 92.19 107 THR A O 1
ATOM 832 N N . TYR A 1 108 ? 7.478 7.145 -12.266 1.00 93.00 108 TYR A N 1
ATOM 833 C CA . TYR A 1 108 ? 8.080 6.644 -11.033 1.00 93.00 108 TYR A CA 1
ATOM 834 C C . TYR A 1 108 ? 7.442 7.284 -9.797 1.00 93.00 108 TYR A C 1
ATOM 836 O O . TYR A 1 108 ? 6.961 6.553 -8.940 1.00 93.00 108 TYR A O 1
ATOM 844 N N . PHE A 1 109 ? 7.333 8.616 -9.731 1.00 93.50 109 PHE A N 1
ATOM 845 C CA . PHE A 1 109 ? 6.662 9.282 -8.604 1.00 93.50 109 PHE A CA 1
ATOM 846 C C . PHE A 1 109 ? 5.195 8.867 -8.464 1.00 93.50 109 PHE A C 1
ATOM 848 O O . PHE A 1 109 ? 4.700 8.679 -7.358 1.00 93.50 109 PHE A O 1
ATOM 855 N N . THR A 1 110 ? 4.513 8.647 -9.590 1.00 93.69 110 THR A N 1
ATOM 856 C CA . THR A 1 110 ? 3.127 8.162 -9.588 1.00 93.69 110 THR A CA 1
ATOM 857 C C . THR A 1 110 ? 3.016 6.757 -8.993 1.00 93.69 110 THR A C 1
ATOM 859 O O . THR A 1 110 ? 2.129 6.496 -8.187 1.00 93.69 110 THR A O 1
ATOM 862 N N . LEU A 1 111 ? 3.943 5.859 -9.336 1.00 94.38 111 LEU A N 1
ATOM 863 C CA . LEU A 1 111 ? 4.024 4.511 -8.767 1.00 94.38 111 LEU A CA 1
ATOM 864 C C . LEU A 1 111 ? 4.473 4.525 -7.299 1.00 94.38 111 LEU A C 1
ATOM 866 O O . LEU A 1 111 ? 4.029 3.692 -6.510 1.00 94.38 111 LEU A O 1
ATOM 870 N N . TYR A 1 112 ? 5.371 5.441 -6.936 1.00 95.06 112 TYR A N 1
ATOM 871 C CA . TYR A 1 112 ? 5.949 5.537 -5.598 1.00 95.06 112 TYR A CA 1
ATOM 872 C C . TYR A 1 112 ? 4.969 6.117 -4.578 1.00 95.06 112 TYR A C 1
ATOM 874 O O . TYR A 1 112 ? 5.063 5.796 -3.398 1.00 95.06 112 TYR A O 1
ATOM 882 N N . HIS A 1 113 ? 3.984 6.892 -5.030 1.00 95.25 113 HIS A N 1
ATOM 883 C CA . HIS A 1 113 ? 2.927 7.444 -4.188 1.00 95.25 113 HIS A CA 1
ATOM 884 C C . HIS A 1 113 ? 2.240 6.388 -3.304 1.00 95.25 113 HIS A C 1
ATOM 886 O O . HIS A 1 113 ? 1.988 6.635 -2.127 1.00 95.25 113 HIS A O 1
ATOM 892 N N . GLU A 1 114 ? 2.028 5.176 -3.828 1.00 95.12 114 GLU A N 1
ATOM 893 C CA . GLU A 1 114 ? 1.493 4.050 -3.053 1.00 95.12 114 GLU A CA 1
ATOM 894 C C . GLU A 1 114 ? 2.374 3.717 -1.835 1.00 95.12 114 GLU A C 1
ATOM 896 O O . GLU A 1 114 ? 1.871 3.468 -0.741 1.00 95.12 114 GLU A O 1
ATOM 901 N N . CYS A 1 115 ? 3.700 3.753 -2.000 1.00 96.19 115 CYS A N 1
ATOM 902 C CA . CYS A 1 115 ? 4.651 3.498 -0.918 1.00 96.19 115 CYS A CA 1
ATOM 903 C C . CYS A 1 115 ? 4.610 4.605 0.138 1.00 96.19 115 CYS A C 1
ATOM 905 O O . CYS A 1 115 ? 4.662 4.297 1.327 1.00 96.19 115 CYS A O 1
ATOM 907 N N . THR A 1 116 ? 4.494 5.869 -0.281 1.00 95.62 116 THR A N 1
ATOM 908 C CA . THR A 1 116 ? 4.355 7.018 0.628 1.00 95.62 116 THR A CA 1
ATOM 909 C C . THR A 1 116 ? 3.095 6.889 1.482 1.00 95.62 116 THR A C 1
ATOM 911 O O . THR A 1 116 ? 3.170 7.029 2.701 1.00 95.62 116 THR A O 1
ATOM 914 N N . LEU A 1 117 ? 1.957 6.541 0.871 1.00 96.19 117 LEU A N 1
ATOM 915 C CA . LEU A 1 117 ? 0.696 6.334 1.588 1.00 96.19 117 LEU A CA 1
ATOM 916 C C . LEU A 1 117 ? 0.783 5.167 2.575 1.00 96.19 117 LEU A C 1
ATOM 918 O O . LEU A 1 117 ? 0.434 5.331 3.740 1.00 96.19 117 LEU A O 1
ATOM 922 N N . VAL A 1 118 ? 1.297 4.010 2.144 1.00 97.06 118 VAL A N 1
ATOM 923 C CA . VAL A 1 118 ? 1.502 2.851 3.032 1.00 97.06 118 VAL A CA 1
ATOM 924 C C . VAL A 1 118 ? 2.437 3.205 4.189 1.00 97.06 118 VAL A C 1
ATOM 926 O O . VAL A 1 118 ? 2.174 2.825 5.325 1.00 97.06 118 VAL A O 1
ATOM 929 N N . SER A 1 119 ? 3.513 3.946 3.921 1.00 95.75 119 SER A N 1
ATOM 930 C CA . SER A 1 119 ? 4.475 4.356 4.944 1.00 95.75 119 SER A CA 1
ATOM 931 C C . SER A 1 119 ? 3.871 5.325 5.961 1.00 95.75 119 SER A C 1
ATOM 933 O O . SER A 1 119 ? 4.132 5.169 7.150 1.00 95.75 119 SER A O 1
ATOM 935 N N . LEU A 1 120 ? 3.050 6.277 5.518 1.00 94.88 120 LEU A N 1
ATOM 936 C CA . LEU A 1 120 ? 2.356 7.201 6.410 1.00 94.88 120 LEU A CA 1
ATOM 937 C C . LEU A 1 120 ? 1.303 6.463 7.249 1.00 94.88 120 LEU A C 1
ATOM 939 O O . LEU A 1 120 ? 1.247 6.640 8.463 1.00 94.88 120 LEU A O 1
ATOM 943 N N . LEU A 1 121 ? 0.509 5.589 6.620 1.00 96.12 121 LEU A N 1
ATOM 944 C CA . LEU A 1 121 ? -0.495 4.760 7.295 1.00 96.12 121 LEU A CA 1
ATOM 945 C C . LEU A 1 121 ? 0.128 3.814 8.323 1.00 96.12 121 LEU A C 1
ATOM 947 O O . LEU A 1 121 ? -0.436 3.644 9.399 1.00 96.12 121 LEU A O 1
ATOM 951 N N . HIS A 1 122 ? 1.299 3.240 8.034 1.00 93.50 122 HIS A N 1
ATOM 952 C CA . HIS A 1 122 ? 2.074 2.475 9.014 1.00 93.50 122 HIS A CA 1
ATOM 953 C C . HIS A 1 122 ? 2.299 3.310 10.274 1.00 93.50 122 HIS A C 1
ATOM 955 O O . HIS A 1 122 ? 1.971 2.852 11.366 1.00 93.50 122 HIS A O 1
ATOM 961 N N . THR A 1 123 ? 2.845 4.520 10.133 1.00 92.94 123 THR A N 1
ATOM 962 C CA . THR A 1 123 ? 3.137 5.393 11.279 1.00 92.94 123 THR A CA 1
ATOM 963 C C . THR A 1 123 ? 1.865 5.776 12.033 1.00 92.94 123 THR A C 1
ATOM 965 O O . THR A 1 123 ? 1.869 5.789 13.257 1.00 92.94 123 THR A O 1
ATOM 968 N N . LEU A 1 124 ? 0.756 6.011 11.327 1.00 93.56 124 LEU A N 1
ATOM 969 C CA . LEU A 1 124 ? -0.533 6.330 11.948 1.00 93.56 124 LEU A CA 1
ATOM 970 C C . LEU A 1 124 ? -1.098 5.157 12.757 1.00 93.56 124 LEU A C 1
ATOM 972 O O . LEU A 1 124 ? -1.514 5.345 13.898 1.00 93.56 124 LEU A O 1
ATOM 976 N N . PHE A 1 125 ? -1.103 3.945 12.198 1.00 95.00 125 PHE A N 1
ATOM 977 C CA . PHE A 1 125 ? -1.713 2.772 12.838 1.00 95.00 125 PHE A CA 1
ATOM 978 C C . PHE A 1 125 ? -0.901 2.182 13.984 1.00 95.00 125 PHE A C 1
ATOM 980 O O . PHE A 1 125 ? -1.409 1.311 14.686 1.00 95.00 125 PHE A O 1
ATOM 987 N N . TYR A 1 126 ? 0.299 2.702 14.240 1.00 91.12 126 TYR A N 1
ATOM 988 C CA . TYR A 1 126 ? 0.962 2.493 15.524 1.00 91.12 126 TYR A CA 1
ATOM 989 C C . TYR A 1 126 ? 0.086 2.968 16.703 1.00 91.12 126 TYR A C 1
ATOM 991 O O . TYR A 1 126 ? 0.171 2.423 17.803 1.00 91.12 126 TYR A O 1
ATOM 999 N N . HIS A 1 127 ? -0.810 3.936 16.471 1.00 91.56 127 HIS A N 1
ATOM 1000 C CA . HIS A 1 127 ? -1.754 4.437 17.464 1.00 91.56 127 HIS A CA 1
ATOM 1001 C C . HIS A 1 127 ? -3.109 3.746 17.347 1.00 91.56 127 HIS A C 1
ATOM 1003 O O . HIS A 1 127 ? -3.810 3.875 16.341 1.00 91.56 127 HIS A O 1
ATOM 1009 N N . ARG A 1 128 ? -3.560 3.124 18.442 1.00 93.62 128 ARG A N 1
ATOM 1010 C CA . ARG A 1 128 ? -4.892 2.505 18.538 1.00 93.62 128 ARG A CA 1
ATOM 1011 C C . ARG A 1 128 ? -6.029 3.427 18.079 1.00 93.62 128 ARG A C 1
ATOM 1013 O O . ARG A 1 128 ? -6.924 2.973 17.377 1.00 93.62 128 ARG A O 1
ATOM 1020 N N . ARG A 1 129 ? -5.970 4.721 18.419 1.00 93.81 129 ARG A N 1
ATOM 1021 C CA . ARG A 1 129 ? -6.984 5.717 18.019 1.00 93.81 129 ARG A CA 1
ATOM 1022 C C . ARG A 1 129 ? -7.121 5.853 16.501 1.00 93.81 129 ARG A C 1
ATOM 1024 O O . ARG A 1 129 ? -8.223 6.058 16.010 1.00 93.81 129 ARG A O 1
ATOM 1031 N N . ALA A 1 130 ? -6.023 5.714 15.756 1.00 93.75 130 ALA A N 1
ATOM 1032 C CA . ALA A 1 130 ? -6.066 5.749 14.298 1.00 93.75 130 ALA A CA 1
ATOM 1033 C C . ALA A 1 130 ? -6.720 4.490 13.714 1.00 93.75 130 ALA A C 1
ATOM 1035 O O . ALA A 1 130 ? -7.412 4.577 12.703 1.00 93.75 130 ALA A O 1
ATOM 1036 N N . VAL A 1 131 ? -6.546 3.335 14.365 1.00 95.31 131 VAL A N 1
ATOM 1037 C CA . VAL A 1 131 ? -7.253 2.101 13.989 1.00 95.31 131 VAL A CA 1
ATOM 1038 C C . VAL A 1 131 ? -8.747 2.204 14.310 1.00 95.31 131 VAL A C 1
ATOM 1040 O O . VAL A 1 131 ? -9.567 1.830 13.479 1.00 95.31 131 VAL A O 1
ATOM 1043 N N . GLU A 1 132 ? -9.116 2.770 15.461 1.00 94.06 132 GLU A N 1
ATOM 1044 C CA . GLU A 1 132 ? -10.520 3.036 15.825 1.00 94.06 132 GLU A CA 1
ATOM 1045 C C . GLU A 1 132 ? -11.195 3.996 14.829 1.00 94.06 132 GLU A C 1
ATOM 1047 O O . GLU A 1 132 ? -12.347 3.788 14.448 1.00 94.06 132 GLU A O 1
ATOM 1052 N N . ALA A 1 133 ? -10.459 4.997 14.337 1.00 94.25 133 ALA A N 1
ATOM 1053 C CA . ALA A 1 133 ? -10.947 5.965 13.356 1.00 94.25 133 ALA A CA 1
ATOM 1054 C C . ALA A 1 133 ? -11.190 5.383 11.948 1.00 94.25 133 ALA A C 1
ATOM 1056 O O . ALA A 1 133 ? -11.776 6.068 11.109 1.00 94.25 133 ALA A O 1
ATOM 1057 N N . LEU A 1 134 ? -10.756 4.148 11.656 1.00 93.19 134 LEU A N 1
ATOM 1058 C CA . LEU A 1 134 ? -11.028 3.509 10.363 1.00 93.19 134 LEU A CA 1
ATOM 1059 C C . LEU A 1 134 ? -12.514 3.206 10.159 1.00 93.19 134 LEU A C 1
ATOM 1061 O O . LEU A 1 134 ? -12.976 3.243 9.017 1.00 93.19 134 LEU A O 1
ATOM 1065 N N . ASP A 1 135 ? -13.229 2.850 11.231 1.00 91.69 135 ASP A N 1
ATOM 1066 C CA . ASP A 1 135 ? -14.610 2.355 11.185 1.00 91.69 135 ASP A CA 1
ATOM 1067 C C . ASP A 1 135 ? -14.832 1.423 9.969 1.00 91.69 135 ASP A C 1
ATOM 1069 O O . ASP A 1 135 ? -14.089 0.450 9.795 1.00 91.69 135 ASP A O 1
ATOM 1073 N N . GLN A 1 136 ? -15.782 1.712 9.075 1.00 91.06 136 GLN A N 1
ATOM 1074 C CA . GLN A 1 136 ? -16.116 0.843 7.941 1.00 91.06 136 GLN A CA 1
ATOM 1075 C C . GLN A 1 136 ? -15.003 0.728 6.888 1.00 91.06 136 GLN A C 1
ATOM 1077 O O . GLN A 1 136 ? -14.939 -0.277 6.180 1.00 91.06 136 GLN A O 1
ATOM 1082 N N . LEU A 1 137 ? -14.090 1.700 6.797 1.00 93.31 137 LEU A N 1
ATOM 1083 C CA . LEU A 1 137 ? -12.988 1.678 5.823 1.00 93.31 137 LEU A CA 1
ATOM 1084 C C . LEU A 1 137 ? -11.926 0.630 6.153 1.00 93.31 137 LEU A C 1
ATOM 1086 O O . LEU A 1 137 ? -11.154 0.229 5.280 1.00 93.31 137 LEU A O 1
ATOM 1090 N N . SER A 1 138 ? -11.912 0.138 7.395 1.00 95.19 138 SER A N 1
ATOM 1091 C CA . SER A 1 138 ? -11.074 -0.994 7.798 1.00 95.19 138 SER A CA 1
ATOM 1092 C C . SER A 1 138 ? -11.265 -2.202 6.878 1.00 95.19 138 SER A C 1
ATOM 1094 O O . SER A 1 138 ? -10.308 -2.907 6.579 1.00 95.19 138 SER A O 1
ATOM 1096 N N . VAL A 1 139 ? -12.479 -2.403 6.364 1.00 96.56 139 VAL A N 1
ATOM 1097 C CA . VAL A 1 139 ? -12.830 -3.492 5.454 1.00 96.56 139 VAL A CA 1
ATOM 1098 C C . VAL A 1 139 ? -12.075 -3.386 4.121 1.00 96.56 139 VAL A C 1
ATOM 1100 O O . VAL A 1 139 ? -11.569 -4.390 3.617 1.00 96.56 139 VAL A O 1
ATOM 1103 N N . GLU A 1 140 ? -11.967 -2.183 3.557 1.00 95.81 140 GLU A N 1
ATOM 1104 C CA . GLU A 1 140 ? -11.255 -1.943 2.296 1.00 95.81 140 GLU A CA 1
ATOM 1105 C C . GLU A 1 140 ? -9.737 -2.032 2.484 1.00 95.81 140 GLU A C 1
ATOM 1107 O O . GLU A 1 140 ? -9.029 -2.596 1.643 1.00 95.81 140 GLU A O 1
ATOM 1112 N N . LEU A 1 141 ? -9.236 -1.534 3.619 1.00 97.19 141 LEU A N 1
ATOM 1113 C CA . LEU A 1 141 ? -7.826 -1.639 3.980 1.00 97.19 141 LEU A CA 1
ATOM 1114 C C . LEU A 1 141 ? -7.408 -3.099 4.224 1.00 97.19 141 LEU A C 1
ATOM 1116 O O . LEU A 1 141 ? -6.344 -3.513 3.768 1.00 97.19 141 LEU A O 1
ATOM 1120 N N . VAL A 1 142 ? -8.254 -3.900 4.880 1.00 97.81 142 VAL A N 1
ATOM 1121 C CA . VAL A 1 142 ? -8.037 -5.345 5.068 1.00 97.81 142 VAL A CA 1
ATOM 1122 C C . VAL A 1 142 ? -7.924 -6.053 3.719 1.00 97.81 142 VAL A C 1
ATOM 1124 O O . VAL A 1 142 ? -7.003 -6.845 3.517 1.00 97.81 142 VAL A O 1
ATOM 1127 N N . ASP A 1 143 ? -8.810 -5.741 2.772 1.00 97.31 143 ASP A N 1
ATOM 1128 C CA . ASP A 1 143 ? -8.742 -6.302 1.421 1.00 97.31 143 ASP A CA 1
ATOM 1129 C C . ASP A 1 143 ? -7.455 -5.909 0.686 1.00 97.31 143 ASP A C 1
ATOM 1131 O O . ASP A 1 143 ? -6.851 -6.734 -0.008 1.00 97.31 143 ASP A O 1
ATOM 1135 N N . TYR A 1 144 ? -7.039 -4.649 0.820 1.00 97.81 144 TYR A N 1
ATOM 1136 C CA . TYR A 1 144 ? -5.788 -4.150 0.257 1.00 97.81 144 TYR A CA 1
ATOM 1137 C C . TYR A 1 144 ? -4.580 -4.904 0.836 1.00 97.81 144 TYR A C 1
ATOM 1139 O O . TYR A 1 144 ? -3.767 -5.450 0.080 1.00 97.81 144 TYR A O 1
ATOM 1147 N N . CYS A 1 145 ? -4.502 -5.020 2.165 1.00 97.75 145 CYS A N 1
ATOM 1148 C CA . CYS A 1 145 ? -3.456 -5.773 2.855 1.00 97.75 145 CYS A CA 1
ATOM 1149 C C . CYS A 1 145 ? -3.440 -7.241 2.417 1.00 97.75 145 CYS A C 1
ATOM 1151 O O . CYS A 1 145 ? -2.369 -7.767 2.121 1.00 97.75 145 CYS A O 1
ATOM 1153 N N . ALA A 1 146 ? -4.602 -7.885 2.294 1.00 97.38 146 ALA A N 1
ATOM 1154 C CA . ALA A 1 146 ? -4.704 -9.268 1.836 1.00 97.38 146 ALA A CA 1
ATOM 1155 C C . ALA A 1 146 ? -4.157 -9.453 0.411 1.00 97.38 146 ALA A C 1
ATOM 1157 O O . ALA A 1 146 ? -3.337 -10.340 0.179 1.00 97.38 146 ALA A O 1
ATOM 1158 N N . ARG A 1 147 ? -4.520 -8.580 -0.544 1.00 96.94 147 ARG A N 1
ATOM 1159 C CA . ARG A 1 147 ? -3.962 -8.624 -1.913 1.00 96.94 147 ARG A CA 1
ATOM 1160 C C . ARG A 1 147 ? -2.443 -8.460 -1.918 1.00 96.94 147 ARG A C 1
ATOM 1162 O O . ARG A 1 147 ? -1.743 -9.137 -2.672 1.00 96.94 147 ARG A O 1
ATOM 1169 N N . ARG A 1 148 ? -1.926 -7.553 -1.089 1.00 96.06 148 ARG A N 1
ATOM 1170 C CA . ARG A 1 148 ? -0.489 -7.285 -0.965 1.00 96.06 148 ARG A CA 1
ATOM 1171 C C . ARG A 1 148 ? 0.260 -8.460 -0.340 1.00 96.06 148 ARG A C 1
ATOM 1173 O O . ARG A 1 148 ? 1.252 -8.903 -0.917 1.00 96.06 148 ARG A O 1
ATOM 1180 N N . MET A 1 149 ? -0.242 -9.026 0.752 1.00 95.62 149 MET A N 1
ATOM 1181 C CA . MET A 1 149 ? 0.330 -10.217 1.384 1.00 95.62 149 MET A CA 1
ATOM 1182 C C . MET A 1 149 ? 0.280 -11.435 0.458 1.00 95.62 149 MET A C 1
ATOM 1184 O O . MET A 1 149 ? 1.295 -12.107 0.288 1.00 95.62 149 MET A O 1
ATOM 1188 N N . ALA A 1 150 ? -0.835 -11.658 -0.242 1.00 95.12 150 ALA A N 1
ATOM 1189 C CA . ALA A 1 150 ? -0.946 -12.718 -1.242 1.00 95.12 150 ALA A CA 1
ATOM 1190 C C . ALA A 1 150 ? 0.090 -12.560 -2.369 1.00 95.12 150 ALA A C 1
ATOM 1192 O O . ALA A 1 150 ? 0.660 -13.548 -2.828 1.00 95.12 150 ALA A O 1
ATOM 1193 N N . SER A 1 151 ? 0.395 -11.323 -2.782 1.00 94.62 151 SER A N 1
ATOM 1194 C CA . SER A 1 151 ? 1.440 -11.068 -3.782 1.00 94.62 151 SER A CA 1
ATOM 1195 C C . SER A 1 151 ? 2.856 -11.383 -3.287 1.00 94.62 151 SER A C 1
ATOM 1197 O O . SER A 1 151 ? 3.719 -11.706 -4.099 1.00 94.62 151 SER A O 1
ATOM 1199 N N . LEU A 1 152 ? 3.098 -11.326 -1.973 1.00 94.25 152 LEU A N 1
ATOM 1200 C CA . LEU A 1 152 ? 4.363 -11.737 -1.358 1.00 94.25 152 LEU A CA 1
ATOM 1201 C C . LEU A 1 152 ? 4.435 -13.245 -1.115 1.00 94.25 152 LEU A C 1
ATOM 1203 O O . LEU A 1 152 ? 5.520 -13.807 -1.184 1.00 94.25 152 LEU A O 1
ATOM 1207 N N . ALA A 1 153 ? 3.296 -13.893 -0.868 1.00 93.12 153 ALA A N 1
ATOM 1208 C CA . ALA A 1 153 ? 3.201 -15.330 -0.616 1.00 93.12 153 ALA A CA 1
ATOM 1209 C C . ALA A 1 153 ? 3.501 -16.195 -1.857 1.00 93.12 153 ALA A C 1
ATOM 1211 O O . ALA A 1 153 ? 3.607 -1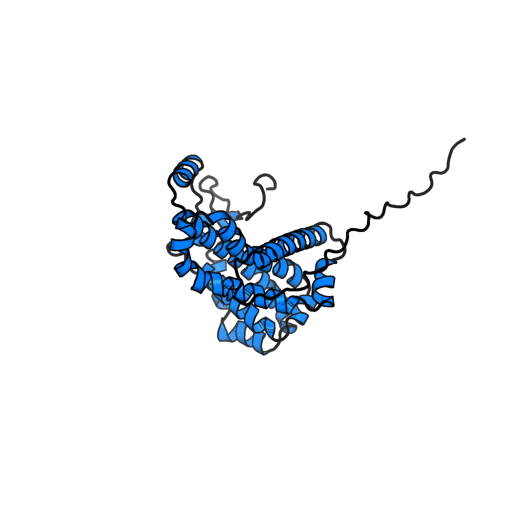7.416 -1.754 1.00 93.12 153 ALA A O 1
ATOM 1212 N N . VAL A 1 154 ? 3.632 -15.585 -3.041 1.00 93.44 154 VAL A N 1
ATOM 1213 C CA . VAL A 1 154 ? 4.084 -16.278 -4.252 1.00 93.44 154 VAL A CA 1
ATOM 1214 C C . VAL A 1 154 ? 5.567 -16.654 -4.096 1.00 93.44 154 VAL A C 1
ATOM 1216 O O . VAL A 1 154 ? 6.370 -15.743 -3.874 1.00 93.44 154 VAL A O 1
ATOM 1219 N N . PRO A 1 155 ? 5.949 -17.938 -4.284 1.00 90.06 155 PRO A N 1
ATOM 1220 C CA . PRO A 1 155 ? 7.334 -18.400 -4.144 1.00 90.06 155 PRO A CA 1
ATOM 1221 C C . PRO A 1 155 ? 8.338 -17.584 -4.965 1.00 90.06 155 PRO A C 1
ATOM 1223 O O . PRO A 1 155 ? 8.016 -17.173 -6.087 1.00 90.06 155 PRO A O 1
ATOM 1226 N N . GLU A 1 156 ? 9.565 -17.415 -4.450 1.00 88.06 156 GLU A N 1
ATOM 1227 C CA . GLU A 1 156 ? 10.618 -16.563 -5.046 1.00 88.06 156 GLU A CA 1
ATOM 1228 C C . GLU A 1 156 ? 10.811 -16.812 -6.554 1.00 88.06 156 GLU A C 1
ATOM 1230 O O . GLU A 1 156 ? 10.890 -15.864 -7.338 1.00 88.06 156 GLU A O 1
ATOM 1235 N N . ASP A 1 157 ? 10.806 -18.077 -6.982 1.00 87.62 157 ASP A N 1
ATOM 1236 C CA . ASP A 1 157 ? 11.023 -18.470 -8.382 1.00 87.62 157 ASP A CA 1
ATOM 1237 C C . ASP A 1 157 ? 9.989 -17.877 -9.352 1.00 87.62 157 ASP A C 1
ATOM 1239 O O . ASP A 1 157 ? 10.299 -17.617 -10.516 1.00 87.62 157 ASP A O 1
ATOM 1243 N N . ARG A 1 158 ? 8.761 -17.644 -8.875 1.00 91.19 158 ARG A N 1
ATOM 1244 C CA . ARG A 1 158 ? 7.647 -17.085 -9.658 1.00 91.19 158 ARG A CA 1
ATOM 1245 C C . ARG A 1 158 ? 7.350 -15.630 -9.295 1.00 91.19 158 ARG A C 1
ATOM 1247 O O . ARG A 1 158 ? 6.392 -15.065 -9.818 1.00 91.19 158 ARG A O 1
ATOM 1254 N N . ASN A 1 159 ? 8.143 -15.031 -8.408 1.00 93.25 159 ASN A N 1
ATOM 1255 C CA . ASN A 1 159 ? 7.926 -13.689 -7.892 1.00 93.25 159 ASN A CA 1
ATOM 1256 C C . ASN A 1 159 ? 9.090 -12.765 -8.251 1.00 93.25 159 ASN A C 1
ATOM 1258 O O . ASN A 1 159 ? 10.037 -12.557 -7.493 1.00 93.25 159 ASN A O 1
ATOM 1262 N N . ASP A 1 160 ? 8.980 -12.168 -9.431 1.00 91.81 160 ASP A N 1
ATOM 1263 C CA . ASP A 1 160 ? 9.960 -11.246 -9.993 1.00 91.81 160 ASP A CA 1
ATOM 1264 C C . ASP A 1 160 ? 10.278 -10.039 -9.096 1.00 91.81 160 ASP A C 1
ATOM 1266 O O . ASP A 1 160 ? 11.412 -9.552 -9.112 1.00 91.81 160 ASP A O 1
ATOM 1270 N N . ALA A 1 161 ? 9.297 -9.562 -8.322 1.00 91.00 161 ALA A N 1
ATOM 1271 C CA . ALA A 1 161 ? 9.467 -8.440 -7.405 1.00 91.00 161 ALA A CA 1
ATOM 1272 C C . ALA A 1 161 ? 10.352 -8.836 -6.212 1.00 91.00 161 ALA A C 1
ATOM 1274 O O . ALA A 1 161 ? 11.309 -8.134 -5.889 1.00 91.00 161 ALA A O 1
ATOM 1275 N N . VAL A 1 162 ? 10.091 -10.002 -5.610 1.00 90.81 162 VAL A N 1
ATOM 1276 C CA . VAL A 1 162 ? 10.880 -10.540 -4.488 1.00 90.81 162 VAL A CA 1
ATOM 1277 C C . VAL A 1 162 ? 12.273 -10.979 -4.948 1.00 90.81 162 VAL A C 1
ATOM 1279 O O . VAL A 1 162 ? 13.270 -10.625 -4.314 1.00 90.81 162 VAL A O 1
ATOM 1282 N N . ARG A 1 163 ? 12.375 -11.686 -6.083 1.00 90.31 163 ARG A N 1
ATOM 1283 C CA . ARG A 1 163 ? 13.649 -12.187 -6.628 1.00 90.31 163 ARG A CA 1
ATOM 1284 C C . ARG A 1 163 ? 14.654 -11.060 -6.860 1.00 90.31 163 ARG A C 1
ATOM 1286 O O . ARG A 1 163 ? 15.808 -11.187 -6.462 1.00 90.31 163 ARG A O 1
ATOM 1293 N N . ARG A 1 164 ? 14.215 -9.939 -7.446 1.00 87.00 164 ARG A N 1
ATOM 1294 C CA . ARG A 1 164 ? 15.067 -8.758 -7.691 1.00 87.00 164 ARG A CA 1
ATOM 1295 C C . ARG A 1 164 ? 15.631 -8.150 -6.403 1.00 87.00 164 ARG A C 1
ATOM 1297 O O . ARG A 1 164 ? 16.764 -7.682 -6.400 1.00 87.00 164 ARG A O 1
ATOM 1304 N N . GLN A 1 165 ? 14.859 -8.167 -5.318 1.00 86.56 165 GLN A N 1
ATOM 1305 C CA . GLN A 1 165 ? 15.267 -7.597 -4.030 1.00 86.56 165 GLN A CA 1
ATOM 1306 C C . GLN A 1 165 ? 16.191 -8.539 -3.250 1.00 86.56 165 GLN A C 1
ATOM 1308 O O . GLN A 1 165 ? 17.158 -8.097 -2.628 1.00 86.56 165 GLN A O 1
ATOM 1313 N N . ARG A 1 166 ? 15.932 -9.851 -3.309 1.00 83.00 166 ARG A N 1
ATOM 1314 C CA . ARG A 1 166 ? 16.745 -10.869 -2.626 1.00 83.00 166 ARG A CA 1
ATOM 1315 C C . ARG A 1 166 ? 18.052 -11.177 -3.353 1.00 83.00 166 ARG A C 1
ATOM 1317 O O . ARG A 1 166 ? 19.053 -11.440 -2.686 1.00 83.00 166 ARG A O 1
ATOM 1324 N N . ARG A 1 167 ? 18.061 -11.101 -4.687 1.00 83.69 167 ARG A N 1
ATOM 1325 C CA . ARG A 1 167 ? 19.230 -11.343 -5.549 1.00 83.69 167 ARG A CA 1
ATOM 1326 C C . ARG A 1 167 ? 19.518 -10.118 -6.424 1.00 83.69 167 ARG A C 1
ATOM 1328 O O . ARG A 1 167 ? 19.258 -10.151 -7.629 1.00 83.69 167 ARG A O 1
ATOM 1335 N N . PRO A 1 168 ? 20.025 -9.020 -5.836 1.00 81.25 168 PRO A N 1
ATOM 1336 C CA . PRO A 1 168 ? 20.421 -7.863 -6.621 1.00 81.25 168 PRO A CA 1
ATOM 1337 C C . PRO A 1 168 ? 21.590 -8.223 -7.546 1.00 81.25 168 PRO A C 1
ATOM 1339 O O . PRO A 1 168 ? 22.462 -9.014 -7.186 1.00 81.25 168 PRO A O 1
ATOM 1342 N N . LEU A 1 169 ? 21.618 -7.614 -8.732 1.00 82.62 169 LEU A N 1
ATOM 1343 C CA . LEU A 1 169 ? 22.747 -7.717 -9.658 1.00 82.62 169 LEU A CA 1
ATOM 1344 C C . LEU A 1 169 ? 24.038 -7.219 -8.983 1.00 82.62 169 LEU A C 1
ATOM 1346 O O . LEU A 1 169 ? 24.016 -6.220 -8.257 1.00 82.62 169 LEU A O 1
ATOM 1350 N N . SER A 1 170 ? 25.160 -7.895 -9.252 1.00 80.69 170 SER A N 1
ATOM 1351 C CA . SER A 1 170 ? 26.496 -7.426 -8.851 1.00 80.69 170 SER A CA 1
ATOM 1352 C C . SER A 1 170 ? 26.791 -6.045 -9.452 1.00 80.69 170 SER A C 1
ATOM 1354 O O . SER A 1 170 ? 26.211 -5.700 -10.477 1.00 80.69 170 SER A O 1
ATOM 1356 N N . GLY A 1 171 ? 27.686 -5.261 -8.842 1.00 78.75 171 GLY A N 1
ATOM 1357 C CA . GLY A 1 171 ? 27.966 -3.872 -9.240 1.00 78.75 171 GLY A CA 1
ATOM 1358 C C . GLY A 1 171 ? 28.245 -3.702 -10.738 1.00 78.75 171 GLY A C 1
ATOM 1359 O O . GLY A 1 171 ? 27.585 -2.893 -11.391 1.00 78.75 171 GLY A O 1
ATOM 1360 N N . ASP A 1 172 ? 29.131 -4.532 -11.289 1.00 79.62 172 ASP A N 1
ATOM 1361 C CA . ASP A 1 172 ? 29.513 -4.478 -12.707 1.00 79.62 172 ASP A CA 1
ATOM 1362 C C . ASP A 1 172 ? 28.340 -4.865 -13.626 1.00 79.62 172 ASP A C 1
ATOM 1364 O O . ASP A 1 172 ? 27.975 -4.120 -14.536 1.00 79.62 172 ASP A O 1
ATOM 1368 N N . ALA A 1 173 ? 27.657 -5.973 -13.314 1.00 83.25 173 ALA A N 1
ATOM 1369 C CA . ALA A 1 173 ? 26.483 -6.438 -14.058 1.00 83.25 173 ALA A CA 1
ATOM 1370 C C . ALA A 1 173 ? 25.301 -5.454 -13.974 1.00 83.25 173 ALA A C 1
ATOM 1372 O O . ALA A 1 173 ? 24.526 -5.306 -14.918 1.00 83.25 173 ALA A O 1
ATOM 1373 N N . ARG A 1 174 ? 25.153 -4.750 -12.845 1.00 84.12 174 ARG A N 1
ATOM 1374 C CA . ARG A 1 174 ? 24.137 -3.712 -12.652 1.00 84.12 174 ARG A CA 1
ATOM 1375 C C . ARG A 1 174 ? 24.420 -2.510 -13.543 1.00 84.12 174 ARG A C 1
ATOM 1377 O O . ARG A 1 174 ? 23.481 -1.965 -14.114 1.00 84.12 174 ARG A O 1
ATOM 1384 N N . GLN A 1 175 ? 25.678 -2.091 -13.664 1.00 81.69 175 GLN A N 1
ATOM 1385 C CA . GLN A 1 175 ? 26.046 -0.982 -14.541 1.00 81.69 175 GLN A CA 1
ATOM 1386 C C . GLN A 1 175 ? 25.757 -1.317 -16.008 1.00 81.69 175 GLN A C 1
ATOM 1388 O O . GLN A 1 175 ? 25.142 -0.509 -16.701 1.00 81.69 175 GLN A O 1
ATOM 1393 N N . GLU A 1 176 ? 26.141 -2.510 -16.465 1.00 86.69 176 GLU A N 1
ATOM 1394 C CA . GLU A 1 176 ? 25.836 -2.979 -17.823 1.00 86.69 176 GLU A CA 1
ATOM 1395 C C . GLU A 1 176 ? 24.325 -3.014 -18.084 1.00 86.69 176 GLU A C 1
ATOM 1397 O O . GLU A 1 176 ? 23.853 -2.491 -19.095 1.00 86.69 176 GLU A O 1
ATOM 1402 N N . HIS A 1 177 ? 23.553 -3.536 -17.129 1.00 87.19 177 HIS A N 1
ATOM 1403 C CA . HIS A 1 177 ? 22.093 -3.568 -17.197 1.00 87.19 177 HIS A CA 1
ATOM 1404 C C . HIS A 1 177 ? 21.473 -2.165 -17.293 1.00 87.19 177 HIS A C 1
ATOM 1406 O O . HIS A 1 177 ? 20.616 -1.915 -18.139 1.00 87.19 177 HIS A O 1
ATOM 1412 N N . LEU A 1 178 ? 21.941 -1.213 -16.479 1.00 85.44 178 LEU A N 1
ATOM 1413 C CA . LEU A 1 178 ? 21.452 0.172 -16.494 1.00 85.44 178 LEU A CA 1
ATOM 1414 C C . LEU A 1 178 ? 21.728 0.896 -17.818 1.00 85.44 178 LEU A C 1
ATOM 1416 O O . LEU A 1 178 ? 20.951 1.775 -18.192 1.00 85.44 178 LEU A O 1
ATOM 1420 N N . LEU A 1 179 ? 22.816 0.547 -18.510 1.00 86.81 179 LEU A N 1
ATOM 1421 C CA . LEU A 1 179 ? 23.168 1.109 -19.816 1.00 86.81 179 LEU A CA 1
ATOM 1422 C C . LEU A 1 179 ? 22.387 0.455 -20.966 1.00 86.81 179 LEU A C 1
ATOM 1424 O O . LEU A 1 179 ? 22.144 1.111 -21.978 1.00 86.81 179 LEU A O 1
ATOM 1428 N N . GLY A 1 180 ? 22.008 -0.818 -20.819 1.00 86.56 180 GLY A N 1
ATOM 1429 C CA . GLY A 1 180 ? 21.298 -1.591 -21.842 1.00 86.56 180 GLY A CA 1
ATOM 1430 C C . GLY A 1 180 ? 19.769 -1.517 -21.778 1.00 86.56 180 GLY A C 1
ATOM 1431 O O . GLY A 1 180 ? 19.114 -1.852 -22.764 1.00 86.56 180 GLY A O 1
ATOM 1432 N N . ARG A 1 181 ? 19.194 -1.090 -20.648 1.00 89.12 181 ARG A N 1
ATOM 1433 C CA . ARG A 1 181 ? 17.739 -1.112 -20.434 1.00 89.12 181 ARG A CA 1
ATOM 1434 C C . ARG A 1 181 ? 16.979 -0.105 -21.296 1.00 89.12 181 ARG A C 1
ATOM 1436 O O . ARG A 1 181 ? 17.389 1.040 -21.499 1.00 89.12 181 ARG A O 1
ATOM 1443 N N . THR A 1 182 ? 15.801 -0.518 -21.738 1.00 91.25 182 THR A N 1
ATOM 1444 C CA . THR A 1 182 ? 14.818 0.351 -22.387 1.00 91.25 182 THR A CA 1
ATOM 1445 C C . THR A 1 182 ? 13.999 1.136 -21.357 1.00 91.25 182 THR A C 1
ATOM 1447 O O . THR A 1 182 ? 13.875 0.745 -20.198 1.00 91.25 182 THR A O 1
ATOM 1450 N N . ALA A 1 183 ? 13.360 2.229 -21.788 1.00 90.31 183 ALA A N 1
ATOM 1451 C CA . ALA A 1 183 ? 12.464 3.000 -20.918 1.00 90.31 183 ALA A CA 1
ATOM 1452 C C . ALA A 1 183 ? 11.259 2.178 -20.415 1.00 90.31 183 ALA A C 1
ATOM 1454 O O . ALA A 1 183 ? 10.746 2.436 -19.330 1.00 90.31 183 ALA A O 1
ATOM 1455 N N . ALA A 1 184 ? 10.798 1.194 -21.195 1.00 91.94 184 ALA A N 1
ATOM 1456 C CA . ALA A 1 184 ? 9.711 0.307 -20.788 1.00 91.94 184 ALA A CA 1
ATOM 1457 C C . ALA A 1 184 ? 10.156 -0.667 -19.687 1.00 91.94 184 ALA A C 1
ATOM 1459 O O . ALA A 1 184 ? 9.430 -0.860 -18.716 1.00 91.94 184 ALA A O 1
ATOM 1460 N N . GLU A 1 185 ? 11.358 -1.235 -19.812 1.00 92.38 185 GLU A N 1
ATOM 1461 C CA . GLU A 1 185 ? 11.945 -2.103 -18.785 1.00 92.38 185 GLU A CA 1
ATOM 1462 C C . GLU A 1 185 ? 12.212 -1.335 -17.489 1.00 92.38 185 GLU A C 1
ATOM 1464 O O . GLU A 1 185 ? 11.864 -1.820 -16.417 1.00 92.38 185 GLU A O 1
ATOM 1469 N N . GLU A 1 186 ? 12.735 -0.108 -17.575 1.00 92.56 186 GLU A N 1
ATOM 1470 C CA . GLU A 1 186 ? 12.943 0.756 -16.406 1.00 92.56 186 GLU A CA 1
ATOM 1471 C C . GLU A 1 186 ? 11.630 1.046 -15.654 1.00 92.56 186 GLU A C 1
ATOM 1473 O O . GLU A 1 186 ? 11.574 0.961 -14.427 1.00 92.56 186 GLU A O 1
ATOM 1478 N N . LEU A 1 187 ? 10.548 1.347 -16.375 1.00 93.62 187 LEU A N 1
ATOM 1479 C CA . LEU A 1 187 ? 9.234 1.580 -15.770 1.00 93.62 187 LEU A CA 1
ATOM 1480 C C . LEU A 1 187 ? 8.660 0.330 -15.098 1.00 93.62 187 LEU A C 1
ATOM 1482 O O . LEU A 1 187 ? 8.046 0.425 -14.033 1.00 93.62 187 LEU A O 1
ATOM 1486 N N . GLU A 1 188 ? 8.855 -0.836 -15.705 1.00 94.19 188 GLU A N 1
ATOM 1487 C CA . GLU A 1 188 ? 8.398 -2.103 -15.142 1.00 94.19 188 GLU A CA 1
ATOM 1488 C C . GLU A 1 188 ? 9.208 -2.495 -13.897 1.00 94.19 188 GLU A C 1
ATOM 1490 O O . GLU A 1 188 ? 8.645 -2.968 -12.909 1.00 94.19 188 GLU A O 1
ATOM 1495 N N . GLU A 1 189 ? 10.513 -2.221 -13.885 1.00 93.06 189 GLU A N 1
ATOM 1496 C CA . GLU A 1 189 ? 11.356 -2.369 -12.695 1.00 93.06 189 GLU A CA 1
ATOM 1497 C C . GLU A 1 189 ? 10.876 -1.486 -11.548 1.00 93.06 189 GLU A C 1
ATOM 1499 O O . GLU A 1 189 ? 10.728 -1.970 -10.425 1.00 93.06 189 GLU A O 1
ATOM 1504 N N . HIS A 1 190 ? 10.566 -0.220 -11.833 1.00 93.94 190 HIS A N 1
ATOM 1505 C CA . HIS A 1 190 ? 9.980 0.684 -10.850 1.00 93.94 190 HIS A CA 1
ATOM 1506 C C . HIS A 1 190 ? 8.643 0.166 -10.318 1.00 93.94 190 HIS A C 1
ATOM 1508 O O . HIS A 1 190 ? 8.422 0.201 -9.110 1.00 93.94 190 HIS A O 1
ATOM 1514 N N . ARG A 1 191 ? 7.775 -0.374 -11.183 1.00 95.38 191 ARG A N 1
ATOM 1515 C CA . ARG A 1 191 ? 6.501 -0.980 -10.769 1.00 95.38 191 ARG A CA 1
ATOM 1516 C C . ARG A 1 191 ? 6.714 -2.167 -9.827 1.00 95.38 191 ARG A C 1
ATOM 1518 O O . ARG A 1 191 ? 5.984 -2.305 -8.847 1.00 95.38 191 ARG A O 1
ATOM 1525 N N . LEU A 1 192 ? 7.679 -3.036 -10.126 1.00 94.88 192 LEU A N 1
ATOM 1526 C CA . LEU A 1 192 ? 8.001 -4.197 -9.291 1.00 94.88 192 LEU A CA 1
ATOM 1527 C C . LEU A 1 192 ? 8.609 -3.779 -7.950 1.00 94.88 192 LEU A C 1
ATOM 1529 O O . LEU A 1 192 ? 8.256 -4.347 -6.916 1.00 94.88 192 LEU A O 1
ATOM 1533 N N . GLU A 1 193 ? 9.487 -2.775 -7.948 1.00 93.56 193 GLU A N 1
ATOM 1534 C CA . GLU A 1 193 ? 10.059 -2.221 -6.722 1.00 93.56 193 GLU A CA 1
ATOM 1535 C C . GLU A 1 193 ? 8.971 -1.629 -5.820 1.00 93.56 193 GLU A C 1
ATOM 1537 O O . GLU A 1 193 ? 8.899 -1.980 -4.640 1.00 93.56 193 GLU A O 1
ATOM 1542 N N . THR A 1 194 ? 8.104 -0.766 -6.354 1.00 94.25 194 THR A N 1
ATOM 1543 C CA . THR A 1 194 ? 7.048 -0.132 -5.554 1.00 94.25 194 THR A CA 1
ATOM 1544 C C . THR A 1 194 ? 6.015 -1.148 -5.079 1.00 94.25 194 THR A C 1
ATOM 1546 O O . THR A 1 194 ? 5.577 -1.083 -3.929 1.00 94.25 194 THR A O 1
ATOM 1549 N N . GLN A 1 195 ? 5.679 -2.147 -5.901 1.00 94.25 195 GLN A N 1
ATOM 1550 C CA . GLN A 1 195 ? 4.817 -3.257 -5.493 1.00 94.25 195 GLN A CA 1
ATOM 1551 C C . GLN A 1 195 ? 5.430 -4.047 -4.329 1.00 94.25 195 GLN A C 1
ATOM 1553 O O . GLN A 1 195 ? 4.731 -4.350 -3.366 1.00 94.25 195 GLN A O 1
ATOM 1558 N N . TYR A 1 196 ? 6.725 -4.364 -4.383 1.00 95.00 196 TYR A N 1
ATOM 1559 C CA . TYR A 1 196 ? 7.398 -5.057 -3.285 1.00 95.00 196 TYR A CA 1
ATOM 1560 C C . TYR A 1 196 ? 7.396 -4.216 -1.999 1.00 95.00 196 TYR A C 1
ATOM 1562 O O . TYR A 1 196 ? 7.014 -4.710 -0.938 1.00 95.00 196 TYR A O 1
ATOM 1570 N N . ARG A 1 197 ? 7.782 -2.936 -2.087 1.00 94.81 197 ARG A N 1
ATOM 1571 C CA . ARG A 1 197 ? 7.859 -2.029 -0.928 1.00 94.81 197 ARG A CA 1
ATOM 1572 C C . ARG A 1 197 ? 6.502 -1.837 -0.257 1.00 94.81 197 ARG A C 1
ATOM 1574 O O . ARG A 1 197 ? 6.388 -2.021 0.953 1.00 94.81 197 ARG A O 1
ATOM 1581 N N . SER A 1 198 ? 5.477 -1.507 -1.043 1.00 95.31 198 SER A N 1
ATOM 1582 C CA . SER A 1 198 ? 4.104 -1.363 -0.547 1.00 95.31 198 SER A CA 1
ATOM 1583 C C . SER A 1 198 ? 3.594 -2.669 0.057 1.00 95.31 198 SER A C 1
ATOM 1585 O O . SER A 1 198 ? 2.933 -2.636 1.094 1.00 95.31 198 SER A O 1
ATOM 1587 N N . ALA A 1 199 ? 3.941 -3.826 -0.516 1.00 95.81 199 ALA A N 1
ATOM 1588 C CA . ALA A 1 199 ? 3.505 -5.103 0.022 1.00 95.81 199 ALA A CA 1
ATOM 1589 C C . ALA A 1 199 ? 4.153 -5.443 1.368 1.00 95.81 199 ALA A C 1
ATOM 1591 O O . ALA A 1 199 ? 3.448 -5.861 2.285 1.00 95.81 199 ALA A O 1
ATOM 1592 N N . VAL A 1 200 ? 5.456 -5.195 1.531 1.00 94.25 200 VAL A N 1
ATOM 1593 C CA . VAL A 1 200 ? 6.136 -5.363 2.828 1.00 94.25 200 VAL A CA 1
ATOM 1594 C C . VAL A 1 200 ? 5.568 -4.391 3.867 1.00 94.25 200 VAL A C 1
ATOM 1596 O O . VAL A 1 200 ? 5.271 -4.804 4.985 1.00 94.25 200 VAL A O 1
ATOM 1599 N N . GLY A 1 201 ? 5.335 -3.126 3.498 1.00 94.88 201 GLY A N 1
ATOM 1600 C CA . GLY A 1 201 ? 4.683 -2.157 4.388 1.00 94.88 201 GLY A CA 1
ATOM 1601 C C . GLY A 1 201 ? 3.255 -2.566 4.776 1.00 94.88 201 GLY A C 1
ATOM 1602 O O . GLY A 1 201 ? 2.839 -2.387 5.917 1.00 94.88 201 GLY A O 1
ATOM 1603 N N . SER A 1 202 ? 2.526 -3.220 3.870 1.00 96.12 202 SER A N 1
ATOM 1604 C CA . SER A 1 202 ? 1.168 -3.714 4.138 1.00 96.12 202 SER A CA 1
ATOM 1605 C C . SER A 1 202 ? 1.131 -4.847 5.165 1.00 96.12 202 SER A C 1
ATOM 1607 O O . SER A 1 202 ? 0.140 -4.968 5.878 1.00 96.12 202 SER A O 1
ATOM 1609 N N . VAL A 1 203 ? 2.199 -5.648 5.281 1.00 95.75 203 VAL A N 1
ATOM 1610 C CA . VAL A 1 203 ? 2.339 -6.662 6.345 1.00 95.75 203 VAL A CA 1
ATOM 1611 C C . VAL A 1 203 ? 2.455 -5.988 7.714 1.00 95.75 203 VAL A C 1
ATOM 1613 O O . VAL A 1 203 ? 1.878 -6.463 8.690 1.00 95.75 203 VAL A O 1
ATOM 1616 N N . ALA A 1 204 ? 3.162 -4.857 7.799 1.00 94.00 204 ALA A N 1
ATOM 1617 C CA . ALA A 1 204 ? 3.254 -4.091 9.040 1.00 94.00 204 ALA A CA 1
ATOM 1618 C C . ALA A 1 204 ? 1.908 -3.452 9.416 1.00 94.00 204 ALA A C 1
ATOM 1620 O O . ALA A 1 204 ? 1.499 -3.542 10.571 1.00 94.00 204 ALA A O 1
ATOM 1621 N N . ILE A 1 205 ? 1.172 -2.906 8.442 1.00 96.75 205 ILE A N 1
ATOM 1622 C CA . ILE A 1 205 ? -0.207 -2.439 8.661 1.00 96.75 205 ILE A CA 1
ATOM 1623 C C . ILE A 1 205 ? -1.097 -3.592 9.142 1.00 96.75 205 ILE A C 1
ATOM 1625 O O . ILE A 1 205 ? -1.793 -3.446 10.143 1.00 96.75 205 ILE A O 1
ATOM 1629 N N . ALA A 1 206 ? -1.040 -4.754 8.482 1.00 96.69 206 ALA A N 1
ATOM 1630 C CA . ALA A 1 206 ? -1.811 -5.934 8.872 1.00 96.69 206 ALA A CA 1
ATOM 1631 C C . ALA A 1 206 ? -1.517 -6.354 10.322 1.00 96.69 206 ALA A C 1
ATOM 1633 O O . ALA A 1 206 ? -2.442 -6.649 11.077 1.00 96.69 206 ALA A O 1
ATOM 1634 N N . ARG A 1 207 ? -0.249 -6.293 10.749 1.00 95.62 207 ARG A N 1
ATOM 1635 C CA . ARG A 1 207 ? 0.127 -6.513 12.150 1.00 95.62 207 ARG A CA 1
ATOM 1636 C C . ARG A 1 207 ? -0.591 -5.543 13.095 1.00 95.62 207 ARG A C 1
ATOM 1638 O O . ARG A 1 207 ? -1.142 -6.018 14.081 1.00 95.62 207 ARG A O 1
ATOM 1645 N N . TYR A 1 208 ? -0.597 -4.235 12.823 1.00 96.00 208 TYR A N 1
ATOM 1646 C CA . TYR A 1 208 ? -1.269 -3.254 13.693 1.00 96.00 208 TYR A CA 1
ATOM 1647 C C . TYR A 1 208 ? -2.786 -3.462 13.750 1.00 96.00 208 TYR A C 1
ATOM 1649 O O . TYR A 1 208 ? -3.386 -3.372 14.820 1.00 96.00 208 TYR A O 1
ATOM 1657 N N . LEU A 1 209 ? -3.405 -3.821 12.621 1.00 96.44 209 LEU A N 1
ATOM 1658 C CA . LEU A 1 209 ? -4.825 -4.179 12.577 1.00 96.44 209 LEU A CA 1
ATOM 1659 C C . LEU A 1 209 ? -5.123 -5.410 13.450 1.00 96.44 209 LEU A C 1
ATOM 1661 O O . LEU A 1 209 ? -6.119 -5.423 14.167 1.00 96.44 209 LEU A O 1
ATOM 1665 N N . CYS A 1 210 ? -4.248 -6.420 13.446 1.00 95.56 210 CYS A N 1
ATOM 1666 C CA . CYS A 1 210 ? -4.369 -7.579 14.335 1.00 95.56 210 CYS A CA 1
ATOM 1667 C C . CYS A 1 210 ? -4.064 -7.253 15.805 1.00 95.56 210 CYS A C 1
ATOM 1669 O O . CYS A 1 210 ? -4.698 -7.808 16.697 1.00 95.56 210 CYS A O 1
ATOM 1671 N N . GLU A 1 211 ? -3.112 -6.364 16.082 1.00 95.75 211 GLU A N 1
ATOM 1672 C CA . GLU A 1 211 ? -2.787 -5.918 17.444 1.00 95.75 211 GLU A CA 1
ATOM 1673 C C . GLU A 1 211 ? -3.964 -5.177 18.094 1.00 95.75 211 GLU A C 1
ATOM 1675 O O . GLU A 1 211 ? -4.194 -5.275 19.300 1.00 95.75 211 GLU A O 1
ATOM 1680 N N . HIS A 1 212 ? -4.754 -4.478 17.282 1.00 95.19 212 HIS A N 1
ATOM 1681 C CA . HIS A 1 212 ? -5.954 -3.761 17.699 1.00 95.19 212 HIS A CA 1
ATOM 1682 C C . HIS A 1 212 ? -7.232 -4.403 17.148 1.00 95.19 212 HIS A C 1
ATOM 1684 O O . HIS A 1 212 ? -8.206 -3.711 16.869 1.00 95.19 212 HIS A O 1
ATOM 1690 N N . PHE A 1 213 ? -7.255 -5.734 17.032 1.00 95.00 213 PHE A N 1
ATOM 1691 C CA . PHE A 1 213 ? -8.366 -6.478 16.429 1.00 95.00 213 PHE A CA 1
ATOM 1692 C C . PHE A 1 213 ? -9.731 -6.162 17.061 1.00 95.00 213 PHE A C 1
ATOM 1694 O O . PHE A 1 213 ? -10.723 -6.010 16.355 1.00 95.00 213 PHE A O 1
ATOM 1701 N N . GLU A 1 214 ? -9.771 -5.988 18.386 1.00 94.50 214 GLU A N 1
ATOM 1702 C CA . GLU A 1 214 ? -10.988 -5.647 19.139 1.00 94.50 214 GLU A CA 1
ATOM 1703 C C . GLU A 1 214 ? -11.546 -4.253 18.815 1.00 94.50 214 GLU A C 1
ATOM 1705 O O . GLU A 1 214 ? -12.724 -3.996 19.051 1.00 94.50 214 GLU A O 1
ATOM 1710 N N . ALA A 1 215 ? -10.710 -3.347 18.301 1.00 93.75 215 ALA A N 1
ATOM 1711 C CA . ALA A 1 215 ? -11.118 -2.005 17.892 1.00 93.75 215 ALA A CA 1
ATOM 1712 C C . ALA A 1 215 ? -11.750 -1.979 16.490 1.00 93.75 215 ALA A C 1
ATOM 1714 O O . ALA A 1 215 ? -12.388 -0.994 16.124 1.00 93.75 215 ALA A O 1
ATOM 1715 N N . LEU A 1 216 ? -11.577 -3.042 15.698 1.00 95.94 216 LEU A N 1
ATOM 1716 C CA . LEU A 1 216 ? -12.121 -3.124 14.348 1.00 95.94 216 LEU A CA 1
ATOM 1717 C C . LEU A 1 216 ? -13.612 -3.491 14.373 1.00 95.94 216 LEU A C 1
ATOM 1719 O O . LEU A 1 216 ? -14.024 -4.318 15.191 1.00 95.94 216 LEU A O 1
ATOM 1723 N N . PRO A 1 217 ? -14.428 -2.984 13.431 1.00 96.19 217 PRO A N 1
ATOM 1724 C CA . PRO A 1 217 ? -15.793 -3.462 13.256 1.00 96.19 217 PRO A CA 1
ATOM 1725 C C . PRO A 1 217 ? -15.846 -4.964 12.965 1.00 96.19 217 PRO A C 1
ATOM 1727 O O . PRO A 1 217 ? -14.966 -5.520 12.303 1.00 96.19 217 PRO A O 1
ATOM 1730 N N . LEU A 1 218 ? -16.944 -5.611 13.370 1.00 95.44 218 LEU A N 1
ATOM 1731 C CA . LEU A 1 218 ? -17.146 -7.052 13.179 1.00 95.44 218 LEU A CA 1
ATOM 1732 C C . LEU A 1 218 ? -16.992 -7.485 11.710 1.00 95.44 218 LEU A C 1
ATOM 1734 O O . LEU A 1 218 ? -16.472 -8.562 11.435 1.00 95.44 218 LEU A O 1
ATOM 1738 N N . ALA A 1 219 ? -17.394 -6.631 10.765 1.00 96.19 219 ALA A N 1
ATOM 1739 C CA . ALA A 1 219 ? -17.229 -6.892 9.338 1.00 96.19 219 ALA A CA 1
ATOM 1740 C C . ALA A 1 219 ? -15.751 -7.045 8.934 1.00 96.19 219 ALA A C 1
ATOM 1742 O O . ALA A 1 219 ? -15.420 -7.951 8.173 1.00 96.19 219 ALA A O 1
ATOM 1743 N N . ALA A 1 220 ? -14.853 -6.206 9.460 1.00 96.69 220 ALA A N 1
ATOM 1744 C CA . ALA A 1 220 ? -13.420 -6.306 9.190 1.00 96.69 220 ALA A CA 1
ATOM 1745 C C . ALA A 1 220 ? -12.798 -7.519 9.892 1.00 96.69 220 ALA A C 1
ATOM 1747 O O . ALA A 1 220 ? -12.004 -8.233 9.281 1.00 96.69 220 ALA A O 1
ATOM 1748 N N . GLN A 1 221 ? -13.222 -7.805 11.126 1.00 97.06 221 GLN A N 1
ATOM 1749 C CA . GLN A 1 221 ? -12.801 -8.999 11.863 1.00 97.06 221 GLN A CA 1
ATOM 1750 C C . GLN A 1 221 ? -13.150 -10.291 11.107 1.00 97.06 221 GLN A C 1
ATOM 1752 O O . GLN A 1 221 ? -12.277 -11.128 10.872 1.00 97.06 221 GLN A O 1
ATOM 1757 N N . ALA A 1 222 ? -14.400 -10.425 10.651 1.00 96.88 222 ALA A N 1
ATOM 1758 C CA . ALA A 1 222 ? -14.842 -11.559 9.840 1.00 96.88 222 ALA A CA 1
ATOM 1759 C C . ALA A 1 222 ? -14.061 -11.647 8.520 1.00 96.88 222 ALA A C 1
ATOM 1761 O O . ALA A 1 222 ? -13.697 -12.730 8.076 1.00 96.88 222 ALA A O 1
ATOM 1762 N N . ARG A 1 223 ? -13.724 -10.508 7.905 1.00 96.50 223 ARG A N 1
ATOM 1763 C CA . ARG A 1 223 ? -12.969 -10.492 6.647 1.00 96.50 223 ARG A CA 1
ATOM 1764 C C . ARG A 1 223 ? -11.514 -10.943 6.808 1.00 96.50 223 ARG A C 1
ATOM 1766 O O . ARG A 1 223 ? -10.991 -11.601 5.910 1.00 96.50 223 ARG A O 1
ATOM 1773 N N . ILE A 1 224 ? -10.889 -10.638 7.945 1.00 97.25 224 ILE A N 1
ATOM 1774 C CA . ILE A 1 224 ? -9.548 -11.123 8.314 1.00 97.25 224 ILE A CA 1
ATOM 1775 C C . ILE A 1 224 ? -9.555 -12.644 8.530 1.00 97.25 224 ILE A C 1
ATOM 1777 O O . ILE A 1 224 ? -8.672 -13.334 8.018 1.00 97.25 224 ILE A O 1
ATOM 1781 N N . LEU A 1 225 ? -10.534 -13.157 9.284 1.00 96.38 225 LEU A N 1
ATOM 1782 C CA . LEU A 1 225 ? -10.566 -14.557 9.721 1.00 96.38 225 LEU A CA 1
ATOM 1783 C C . LEU A 1 225 ? -11.177 -15.508 8.686 1.00 96.38 225 LEU A C 1
ATOM 1785 O O . LEU A 1 225 ? -10.612 -16.564 8.428 1.00 96.38 225 LEU A O 1
ATOM 1789 N N . GLU A 1 226 ? -12.321 -15.152 8.104 1.00 95.44 226 GLU A N 1
ATOM 1790 C CA . GLU A 1 226 ? -13.122 -16.056 7.268 1.00 95.44 226 GLU A CA 1
ATOM 1791 C C . GLU A 1 226 ? -12.865 -15.857 5.772 1.00 95.44 226 GLU A C 1
ATOM 1793 O O . GLU A 1 226 ? -12.774 -16.830 5.027 1.00 95.44 226 GLU A O 1
ATOM 1798 N N . THR A 1 227 ? -12.752 -14.605 5.312 1.00 95.75 227 THR A N 1
ATOM 1799 C CA . THR A 1 227 ? -12.627 -14.317 3.872 1.00 95.75 227 THR A CA 1
ATOM 1800 C C . THR A 1 227 ? -11.200 -14.497 3.372 1.00 95.75 227 THR A C 1
ATOM 1802 O O . THR A 1 227 ? -10.984 -15.161 2.360 1.00 95.75 227 THR A O 1
ATOM 1805 N N . HIS A 1 228 ? -10.231 -13.868 4.041 1.00 96.19 228 HIS A N 1
ATOM 1806 C CA . HIS A 1 228 ? -8.832 -13.887 3.601 1.00 96.19 228 HIS A CA 1
ATOM 1807 C C . HIS A 1 228 ? -7.969 -14.899 4.347 1.00 96.19 228 HIS A C 1
ATOM 1809 O O . HIS A 1 228 ? -6.889 -15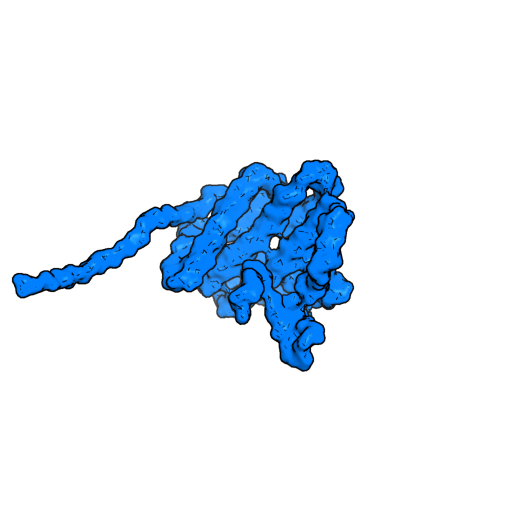.203 3.854 1.00 96.19 228 HIS A O 1
ATOM 1815 N N . ASP A 1 229 ? -8.414 -15.386 5.509 1.00 95.25 229 ASP A N 1
ATOM 1816 C CA . ASP A 1 229 ? -7.659 -16.279 6.398 1.00 95.25 229 ASP A CA 1
ATOM 1817 C C . ASP A 1 229 ? -6.196 -15.829 6.560 1.00 95.25 229 ASP A C 1
ATOM 1819 O O . ASP A 1 229 ? -5.240 -16.444 6.069 1.00 95.25 229 ASP A O 1
ATOM 1823 N N . TRP A 1 230 ? -6.009 -14.682 7.222 1.00 95.19 230 TRP A N 1
ATOM 1824 C CA . TRP A 1 230 ? -4.673 -14.104 7.397 1.00 95.19 230 TRP A CA 1
ATOM 1825 C C . TRP A 1 230 ? -3.711 -15.045 8.123 1.00 95.19 230 TRP A C 1
ATOM 1827 O O . TRP A 1 230 ? -2.514 -15.003 7.851 1.00 95.19 230 TRP A O 1
ATOM 1837 N N . LEU A 1 231 ? -4.207 -15.922 9.002 1.00 91.62 231 LEU A N 1
ATOM 1838 C CA . LEU A 1 231 ? -3.366 -16.898 9.694 1.00 91.62 231 LEU A CA 1
ATOM 1839 C C . LEU A 1 231 ? -2.696 -17.847 8.700 1.00 91.62 231 LEU A C 1
ATOM 1841 O O . LEU A 1 231 ? -1.479 -18.031 8.762 1.00 91.62 231 LEU A O 1
ATOM 1845 N N . VAL A 1 232 ? -3.458 -18.395 7.751 1.00 93.50 232 VAL A N 1
ATOM 1846 C CA . VAL A 1 232 ? -2.906 -19.247 6.689 1.00 93.50 232 VAL A CA 1
ATOM 1847 C C . VAL A 1 232 ? -2.059 -18.431 5.712 1.00 93.50 232 VAL A C 1
ATOM 1849 O O . VAL A 1 232 ? -0.993 -18.889 5.299 1.00 93.50 232 VAL A O 1
ATOM 1852 N N . MET A 1 233 ? -2.465 -17.201 5.384 1.00 92.25 233 MET A N 1
ATOM 1853 C CA . MET A 1 233 ? -1.716 -16.330 4.469 1.00 92.25 233 MET A CA 1
ATOM 1854 C C . MET A 1 233 ? -0.317 -15.961 4.988 1.00 92.25 233 MET A C 1
ATOM 1856 O O . MET A 1 233 ? 0.601 -15.754 4.193 1.00 92.25 233 MET A O 1
ATOM 1860 N N . LEU A 1 234 ? -0.131 -15.902 6.309 1.00 92.75 234 LEU A N 1
ATOM 1861 C CA . LEU A 1 234 ? 1.159 -15.609 6.932 1.00 92.75 234 LEU A CA 1
ATOM 1862 C C . LEU A 1 234 ? 2.131 -16.799 6.909 1.00 92.75 234 LEU A C 1
ATOM 1864 O O . LEU A 1 234 ? 3.336 -16.567 6.959 1.00 92.75 234 LEU A O 1
ATOM 1868 N N . VAL A 1 235 ? 1.655 -18.045 6.795 1.00 93.75 235 VAL A N 1
ATOM 1869 C CA . VAL A 1 235 ? 2.509 -19.253 6.777 1.00 93.75 235 VAL A CA 1
ATOM 1870 C C . VAL A 1 235 ? 3.632 -19.163 5.732 1.00 93.75 235 VAL A C 1
ATOM 1872 O O . VAL A 1 235 ? 4.796 -19.221 6.135 1.00 93.75 235 VAL A O 1
ATOM 1875 N N . PRO A 1 236 ? 3.358 -18.937 4.429 1.00 92.25 236 PRO A N 1
ATOM 1876 C CA . PRO A 1 236 ? 4.422 -18.829 3.430 1.00 92.25 236 PRO A CA 1
ATOM 1877 C C . PRO A 1 236 ? 5.361 -17.640 3.680 1.00 92.25 236 PRO A C 1
ATOM 1879 O O . PRO A 1 236 ? 6.546 -17.726 3.377 1.00 92.25 236 PRO A O 1
ATOM 1882 N N . LEU A 1 237 ? 4.870 -16.548 4.280 1.00 92.31 237 LEU A N 1
ATOM 1883 C CA . LEU A 1 237 ? 5.700 -15.384 4.621 1.00 92.31 237 LEU A CA 1
ATOM 1884 C C . LEU A 1 237 ? 6.628 -15.644 5.816 1.00 92.31 237 LEU A C 1
ATOM 1886 O O . LEU A 1 237 ? 7.644 -14.968 5.961 1.00 92.31 237 LEU A O 1
ATOM 1890 N N . VAL A 1 238 ? 6.283 -16.592 6.688 1.00 91.50 238 VAL A N 1
ATOM 1891 C CA . VAL A 1 238 ? 7.137 -17.029 7.800 1.00 91.50 238 VAL A CA 1
ATOM 1892 C C . VAL A 1 238 ? 8.149 -18.073 7.325 1.00 91.50 238 VAL A C 1
ATOM 1894 O O . VAL A 1 238 ? 9.308 -18.020 7.738 1.00 91.50 238 VAL A O 1
ATOM 1897 N N . GLU A 1 239 ? 7.736 -18.996 6.456 1.00 89.94 239 GLU A N 1
ATOM 1898 C CA . GLU A 1 239 ? 8.612 -20.032 5.891 1.00 89.94 239 GLU A CA 1
ATOM 1899 C C . GLU A 1 239 ? 9.656 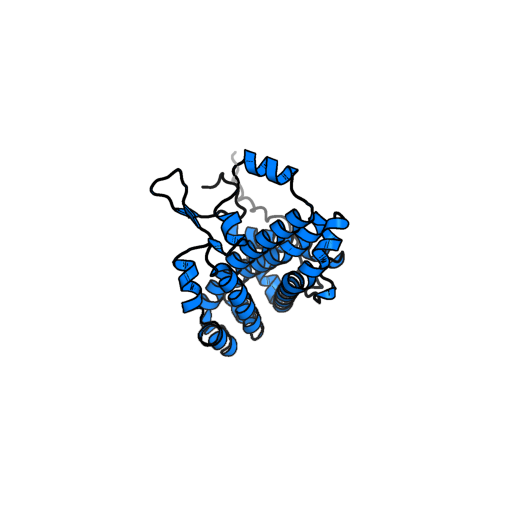-19.453 4.927 1.00 89.94 239 GLU A C 1
ATOM 1901 O O . GLU A 1 239 ? 10.834 -19.813 5.000 1.00 89.94 239 GLU A O 1
ATOM 1906 N N . GLU A 1 240 ? 9.249 -18.517 4.065 1.00 87.38 240 GLU A N 1
ATOM 1907 C CA . GLU A 1 240 ? 10.119 -17.814 3.122 1.00 87.38 240 GLU A CA 1
ATOM 1908 C C . GLU A 1 240 ? 9.960 -16.284 3.258 1.00 87.38 240 GLU A C 1
ATOM 1910 O O . GLU A 1 240 ? 9.295 -15.642 2.441 1.00 87.38 240 GLU A O 1
ATOM 1915 N N . PRO A 1 241 ? 10.581 -15.649 4.276 1.00 88.12 241 PRO A N 1
ATOM 1916 C CA . PRO A 1 241 ? 10.377 -14.228 4.532 1.00 88.12 241 PRO A CA 1
ATOM 1917 C C . PRO A 1 241 ? 10.941 -13.352 3.406 1.00 88.12 241 PRO A C 1
ATOM 1919 O O . PRO A 1 241 ? 12.167 -13.315 3.215 1.00 88.12 241 PRO A O 1
ATOM 1922 N N . PRO A 1 242 ? 10.097 -12.571 2.699 1.00 85.81 242 PRO A N 1
ATOM 1923 C CA . PRO A 1 242 ? 10.524 -11.822 1.518 1.00 85.81 242 PRO A CA 1
ATOM 1924 C C . PRO A 1 242 ? 11.499 -10.687 1.862 1.00 85.81 242 PRO A C 1
ATOM 1926 O O . PRO A 1 242 ? 12.293 -10.291 1.016 1.00 85.81 242 PR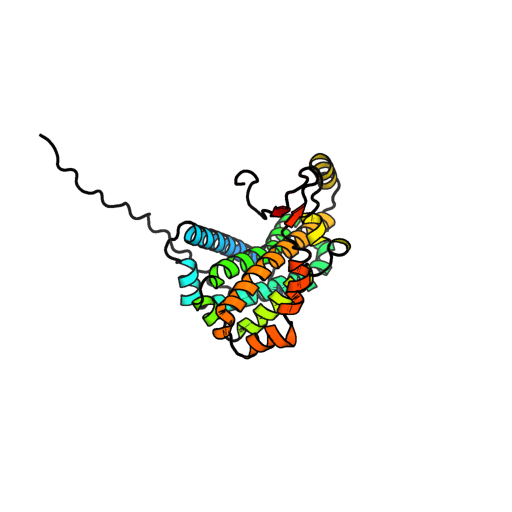O A O 1
ATOM 1929 N N . TRP A 1 243 ? 11.499 -10.220 3.116 1.00 86.19 243 TRP A N 1
ATOM 1930 C CA . TRP A 1 243 ? 12.387 -9.185 3.668 1.00 86.19 243 TRP A CA 1
ATOM 1931 C C . TRP A 1 243 ? 13.731 -9.720 4.199 1.00 86.19 243 TRP A C 1
ATOM 1933 O O . TRP A 1 243 ? 14.448 -9.009 4.912 1.00 86.19 243 TRP A O 1
ATOM 1943 N N . THR A 1 244 ? 14.100 -10.964 3.885 1.00 83.00 244 THR A N 1
ATOM 1944 C CA . THR A 1 244 ? 15.387 -11.554 4.287 1.00 83.00 244 THR A CA 1
ATOM 1945 C C . THR A 1 244 ? 16.157 -12.108 3.093 1.00 83.00 244 THR A C 1
ATOM 1947 O O . THR A 1 244 ? 15.582 -12.575 2.111 1.00 83.00 244 THR A O 1
ATOM 1950 N N . ARG A 1 245 ? 17.490 -12.080 3.171 1.00 73.38 245 ARG A N 1
ATOM 1951 C CA . ARG A 1 245 ? 18.372 -12.769 2.222 1.00 73.38 245 ARG A CA 1
ATOM 1952 C C . ARG A 1 245 ? 19.441 -13.566 2.958 1.00 73.38 245 ARG A C 1
ATOM 1954 O O . ARG A 1 245 ? 19.878 -13.184 4.044 1.00 73.38 245 ARG A O 1
ATOM 1961 N N . ARG A 1 246 ? 19.898 -14.657 2.349 1.00 62.91 246 ARG A N 1
ATOM 1962 C CA . ARG A 1 246 ? 21.096 -15.378 2.794 1.00 62.91 246 ARG A CA 1
ATOM 1963 C C . ARG A 1 246 ? 22.305 -14.791 2.076 1.00 62.91 246 ARG A C 1
ATOM 1965 O O . ARG A 1 246 ? 22.293 -14.695 0.854 1.00 62.91 246 ARG A O 1
ATOM 1972 N N . ALA A 1 247 ? 23.319 -14.370 2.826 1.00 58.66 247 ALA A N 1
ATOM 1973 C CA . ALA A 1 247 ? 24.580 -13.947 2.230 1.00 58.66 247 ALA A CA 1
ATOM 1974 C C . ALA A 1 247 ? 25.375 -15.183 1.792 1.00 58.66 247 ALA A C 1
ATOM 1976 O O . ALA A 1 247 ? 25.638 -16.056 2.615 1.00 58.66 247 ALA A O 1
ATOM 1977 N N . GLU A 1 248 ? 25.797 -15.244 0.528 1.00 55.84 248 GLU A N 1
ATOM 1978 C CA . GLU A 1 248 ? 26.648 -16.337 0.024 1.00 55.84 248 GLU A CA 1
ATOM 1979 C C . GLU A 1 248 ? 28.014 -16.395 0.736 1.00 55.84 248 GLU A C 1
ATOM 1981 O O . GLU A 1 248 ? 28.631 -17.452 0.815 1.00 55.84 248 GLU A O 1
ATOM 1986 N N . SER A 1 249 ? 28.473 -15.273 1.306 1.00 55.84 249 SER A N 1
ATOM 1987 C CA . SER A 1 249 ? 29.784 -15.134 1.953 1.00 55.84 249 SER A CA 1
ATOM 1988 C C . SER A 1 249 ? 29.823 -15.479 3.447 1.00 55.84 249 SER A C 1
ATOM 1990 O O . SER A 1 249 ? 30.909 -15.551 4.018 1.00 55.84 249 SER A O 1
ATOM 1992 N N . SER A 1 250 ? 28.679 -15.692 4.105 1.00 47.44 250 SER A N 1
ATOM 1993 C CA . SER A 1 250 ? 28.631 -16.011 5.536 1.00 47.44 250 SER A CA 1
ATOM 1994 C C . SER A 1 250 ? 27.878 -17.311 5.753 1.00 47.44 250 SER A C 1
ATOM 1996 O O . SER A 1 250 ? 26.658 -17.366 5.617 1.00 47.44 250 SER A O 1
ATOM 1998 N N . ALA A 1 251 ? 28.603 -18.350 6.164 1.00 48.38 251 ALA A N 1
ATOM 1999 C CA . ALA A 1 251 ? 28.081 -19.685 6.449 1.00 48.38 251 ALA A CA 1
ATOM 2000 C C . ALA A 1 251 ? 27.016 -19.749 7.577 1.00 48.38 251 ALA A C 1
ATOM 2002 O O . ALA A 1 251 ? 26.623 -20.842 7.972 1.00 48.38 251 ALA A O 1
ATOM 2003 N N . SER A 1 252 ? 26.539 -18.618 8.120 1.00 50.16 252 SER A N 1
ATOM 2004 C CA . SER A 1 252 ? 25.591 -18.600 9.245 1.00 50.16 252 SER A CA 1
ATOM 2005 C C . SER A 1 252 ? 24.667 -17.367 9.336 1.00 50.16 252 SER A C 1
ATOM 2007 O O . SER A 1 252 ? 23.921 -17.255 10.310 1.00 50.16 252 SER A O 1
ATOM 2009 N N . GLY A 1 253 ? 24.679 -16.420 8.393 1.00 53.94 253 GLY A N 1
ATOM 2010 C CA . GLY A 1 253 ? 23.984 -15.136 8.584 1.00 53.94 253 GLY A CA 1
ATOM 2011 C C . GLY A 1 253 ? 22.762 -14.919 7.693 1.00 53.94 253 GLY A C 1
ATOM 2012 O O . GLY A 1 253 ? 22.914 -14.630 6.507 1.00 53.94 253 GLY A O 1
ATOM 2013 N N . TRP A 1 254 ? 21.555 -14.954 8.264 1.00 58.34 254 TRP A N 1
ATOM 2014 C CA . TRP A 1 254 ? 20.398 -14.289 7.652 1.00 58.34 254 TRP A CA 1
ATOM 2015 C C . TRP A 1 254 ? 20.612 -12.772 7.712 1.00 58.34 254 TRP A C 1
ATOM 2017 O O . TRP A 1 254 ? 20.818 -12.219 8.790 1.00 58.34 254 TRP A O 1
ATOM 2027 N N . GLN A 1 255 ? 20.557 -12.091 6.570 1.00 69.81 255 GLN A N 1
ATOM 2028 C CA . GLN A 1 255 ? 20.603 -10.633 6.495 1.00 69.81 255 GLN A CA 1
ATOM 2029 C C . GLN A 1 255 ? 19.190 -10.092 6.276 1.00 69.81 255 GLN A C 1
ATOM 2031 O O . GLN A 1 255 ? 18.484 -10.529 5.364 1.00 69.81 255 GLN A O 1
ATOM 2036 N N . LYS A 1 256 ? 18.777 -9.125 7.102 1.00 67.69 256 LYS A N 1
ATOM 2037 C CA . LYS A 1 256 ? 17.550 -8.357 6.857 1.00 67.69 256 LYS A CA 1
ATOM 2038 C C . LYS A 1 256 ? 17.780 -7.420 5.674 1.00 67.69 256 LYS A C 1
ATOM 2040 O O . LYS A 1 256 ? 18.837 -6.801 5.574 1.00 67.69 256 LYS A O 1
ATOM 2045 N N . LEU A 1 257 ? 16.796 -7.310 4.789 1.00 60.81 257 LEU A N 1
ATOM 2046 C CA . LEU A 1 257 ? 16.822 -6.325 3.714 1.00 60.81 257 LEU A CA 1
ATOM 2047 C C . LEU A 1 257 ? 16.522 -4.945 4.309 1.00 60.81 257 LEU A C 1
ATOM 2049 O O . LEU A 1 257 ? 15.401 -4.675 4.736 1.00 60.81 257 LEU A O 1
ATOM 2053 N N . THR A 1 258 ? 17.522 -4.065 4.343 1.00 53.25 258 THR A N 1
ATOM 2054 C CA . THR A 1 258 ? 17.324 -2.645 4.647 1.00 53.25 258 THR A CA 1
ATOM 2055 C C . THR A 1 258 ? 16.736 -1.960 3.418 1.00 53.25 258 THR A C 1
ATOM 2057 O O . THR A 1 258 ? 17.442 -1.466 2.541 1.00 53.25 258 THR A O 1
ATOM 2060 N N . VAL A 1 259 ? 15.410 -1.949 3.318 1.00 45.34 259 VAL A N 1
ATOM 2061 C CA . VAL A 1 259 ? 14.715 -1.175 2.287 1.00 45.34 259 VAL A CA 1
ATOM 2062 C C . VAL A 1 259 ? 14.843 0.310 2.648 1.00 45.34 259 VAL A C 1
ATOM 2064 O O . VAL A 1 259 ? 14.119 0.803 3.502 1.00 45.34 259 VAL A O 1
ATOM 2067 N N . GLY A 1 260 ? 15.787 1.021 2.023 1.00 43.69 260 GLY A N 1
ATOM 2068 C CA . GLY A 1 260 ? 15.901 2.484 2.126 1.00 43.69 260 GLY A CA 1
ATOM 2069 C C . GLY A 1 260 ? 16.790 3.051 3.242 1.00 43.69 260 GLY A C 1
ATOM 2070 O O . GLY A 1 260 ? 16.809 4.265 3.404 1.00 43.69 260 GLY A O 1
ATOM 2071 N N . LEU A 1 261 ? 17.560 2.232 3.967 1.00 29.64 261 LEU A N 1
ATOM 2072 C CA . LEU A 1 261 ? 18.615 2.727 4.865 1.00 29.64 261 LEU A CA 1
ATOM 2073 C C . LEU A 1 261 ? 19.996 2.541 4.210 1.00 29.64 261 LEU A C 1
ATOM 2075 O O . LEU A 1 261 ? 20.267 1.442 3.710 1.00 29.64 261 LEU A O 1
ATOM 2079 N N . PRO A 1 262 ? 20.868 3.572 4.200 1.00 27.50 262 PRO A N 1
ATOM 2080 C CA . PRO A 1 262 ? 22.257 3.432 3.779 1.00 27.50 262 PRO A CA 1
ATOM 2081 C C . PRO A 1 262 ? 22.934 2.296 4.546 1.00 27.50 262 PRO A C 1
ATOM 2083 O O . PRO A 1 262 ? 22.714 2.124 5.744 1.00 27.50 262 PRO A O 1
ATOM 2086 N N . SER A 1 263 ? 23.785 1.540 3.858 1.00 32.44 263 SER A N 1
ATOM 2087 C CA . SER A 1 263 ? 24.508 0.366 4.367 1.00 32.44 263 SER A CA 1
ATOM 2088 C C . SER A 1 263 ? 25.447 0.628 5.556 1.00 32.44 263 SER A C 1
ATOM 2090 O O . SER A 1 263 ? 26.113 -0.297 6.002 1.00 32.44 263 SER A O 1
ATOM 2092 N N . GLU A 1 264 ? 25.522 1.861 6.057 1.00 25.75 264 GLU A N 1
ATOM 2093 C CA . GLU A 1 264 ? 26.446 2.294 7.112 1.00 25.75 264 GLU A CA 1
ATOM 2094 C C . GLU A 1 264 ? 25.833 2.303 8.523 1.00 25.75 264 GLU A C 1
ATOM 2096 O O . GLU A 1 264 ? 26.499 2.712 9.469 1.00 25.75 264 GLU A O 1
ATOM 2101 N N . ILE A 1 265 ? 24.587 1.847 8.699 1.00 31.36 265 ILE A N 1
ATOM 2102 C CA . ILE A 1 265 ? 23.928 1.787 10.022 1.00 31.36 265 ILE A CA 1
ATOM 2103 C C . ILE A 1 265 ? 23.560 0.340 10.402 1.00 31.36 265 ILE A C 1
ATOM 2105 O O . ILE A 1 265 ? 22.475 0.072 10.918 1.00 31.36 265 ILE A O 1
ATOM 2109 N N . ALA A 1 266 ? 24.456 -0.606 10.113 1.00 28.11 266 ALA A N 1
ATOM 2110 C CA . ALA A 1 266 ? 24.389 -1.989 10.591 1.00 28.11 266 ALA A CA 1
ATOM 2111 C C . ALA A 1 266 ? 25.615 -2.319 11.447 1.00 28.11 266 ALA A C 1
ATOM 2113 O O . ALA A 1 266 ? 26.730 -1.926 11.038 1.00 28.11 266 ALA A O 1
#

pLDDT: mean 82.69, std 19.31, range [25.75, 97.81]

Secondary structure (DSSP, 8-state):
-----------PPP-----PPPS-----GGGTTSHHHHHHHHHHHHHHHHHHHHHHHT---HHHHHHHHTT-HHHHHHHHHHHHHIIIIIHHHHHHHHHHTT-HHHHHHHHHHHHHHHHHHHHHHTSHHHHHTTGGGHHHHHHHHHHHHHHHSS-GGG-HHHHHHHSPPPHHHHHHHHHH--HHHHHHHHHHHHHHHHHHHHHHHHHHHHHTGGGS-HHHHHIIIIIS-HHHHHHHHHHS-TTEEE-TT-TT-EEE--SSS-TT--

Radius of gyration: 21.19 Å; chains: 1; bounding box: 50×59×68 Å

Organism: NCBI:txid216773